Protein AF-A0A9W9YU28-F1 (afdb_monomer_lite)

Secondary structure (DSSP, 8-state):
-------SPPPPPHHHHHHHHHHHS-SSTHHHHHHHHHHHHTT-S-EEEEEE--TT-S-SSS-SSGGGGGGSS-EEEEEESPPPPHHHHHHHHHHHH--SSS-TT---TTTTGGGGGGGT-SS-EEEEETEEEEE-TTS-SSSTT-SEEEEEGGG-HHHH-HHHHGGGEEETTEEGGGS-EEEEEEEEE---S--SS-SS---HHHHHHHHHHHHHS-------

Organism: NCBI:txid174260

Foldseek 3Di:
DDDDDDDDDDQDFLLVVLLVLCVVPDDALLLVVLVVQLLVLLVFPDKDKDKDQDAPPFDQPFAPFNVCSLLLGIKIKMWTQGADDPVNVVLVVCSLVDSDDDDLQPRPSSHSSVSNLLVFAQWKWKDGFQKIKIAHSVCPGDPHPDRIDMDGLVPVCCVRRVRHCVVQDPDPQGHSPVSTDSIMMMIGRGAPAADSNGRDGDHPVSVVNSVVVCVVDPPPPPPD

Structure (mmCIF, N/CA/C/O backbone):
data_AF-A0A9W9YU28-F1
#
_entry.id   AF-A0A9W9YU28-F1
#
loop_
_atom_site.group_PDB
_atom_site.id
_atom_site.type_symbol
_atom_site.label_atom_id
_atom_site.label_alt_id
_atom_site.label_comp_id
_atom_site.label_asym_id
_atom_site.label_entity_id
_atom_site.label_seq_id
_atom_site.pdbx_PDB_ins_code
_atom_site.Cartn_x
_atom_site.Cartn_y
_atom_site.Cartn_z
_atom_site.occupancy
_atom_site.B_iso_or_equiv
_atom_site.auth_seq_id
_atom_site.auth_comp_id
_atom_site.auth_asym_id
_atom_site.auth_atom_id
_atom_site.pdbx_PDB_model_num
ATOM 1 N N . MET A 1 1 ? 42.678 -21.442 0.584 1.00 49.22 1 MET A N 1
ATOM 2 C CA . MET A 1 1 ? 41.453 -20.746 0.136 1.00 49.22 1 MET A CA 1
ATOM 3 C C . MET A 1 1 ? 40.955 -21.474 -1.096 1.00 49.22 1 MET A C 1
ATOM 5 O O . MET A 1 1 ? 41.765 -21.749 -1.970 1.00 49.22 1 MET A O 1
ATOM 9 N N . CYS A 1 2 ? 39.689 -21.883 -1.122 1.00 55.12 2 CYS A N 1
ATOM 10 C CA . CYS A 1 2 ? 39.122 -22.575 -2.276 1.00 55.12 2 CYS A CA 1
ATOM 11 C C . CYS A 1 2 ? 38.844 -21.527 -3.364 1.00 55.12 2 CYS A C 1
ATOM 13 O O . CYS A 1 2 ? 38.066 -20.606 -3.132 1.00 55.12 2 CYS A O 1
ATOM 15 N N . THR A 1 3 ? 39.531 -21.614 -4.503 1.00 71.06 3 THR A N 1
ATOM 16 C CA . THR A 1 3 ? 39.299 -20.751 -5.668 1.00 71.06 3 THR A CA 1
ATOM 17 C C . THR A 1 3 ? 38.272 -21.433 -6.563 1.00 71.06 3 THR A C 1
ATOM 19 O O . THR A 1 3 ? 38.607 -22.353 -7.305 1.00 71.06 3 THR A O 1
ATOM 22 N N . GLY A 1 4 ? 37.016 -21.017 -6.452 1.00 74.94 4 GLY A N 1
ATOM 23 C CA . GLY A 1 4 ? 35.921 -21.480 -7.296 1.00 74.94 4 GLY A CA 1
ATOM 24 C C . GLY A 1 4 ? 34.927 -20.349 -7.522 1.00 74.94 4 GLY A C 1
ATOM 25 O O . GLY A 1 4 ? 34.756 -19.489 -6.657 1.00 74.94 4 GLY A O 1
ATOM 26 N N . GLU A 1 5 ? 34.297 -20.334 -8.691 1.00 78.38 5 GLU A N 1
ATOM 27 C CA . GLU A 1 5 ? 33.227 -19.391 -9.013 1.00 78.38 5 GLU A CA 1
ATOM 28 C C . GLU A 1 5 ? 31.878 -19.927 -8.522 1.00 78.38 5 GLU A C 1
ATOM 30 O O . GLU A 1 5 ? 31.649 -21.136 -8.445 1.00 78.38 5 GLU A O 1
ATOM 35 N N . SER A 1 6 ? 30.964 -19.021 -8.176 1.00 78.06 6 SER A N 1
ATOM 36 C CA . SER A 1 6 ? 29.597 -19.393 -7.812 1.00 78.06 6 SER A CA 1
ATOM 37 C C . SER A 1 6 ? 28.871 -19.988 -9.026 1.00 78.06 6 SER A C 1
ATOM 39 O O . SER A 1 6 ? 28.787 -19.346 -10.071 1.00 78.06 6 SER A O 1
ATOM 41 N N . TYR A 1 7 ? 28.323 -21.197 -8.880 1.00 80.94 7 TYR A N 1
ATOM 42 C CA . TYR A 1 7 ? 27.566 -21.903 -9.917 1.00 80.94 7 TYR A CA 1
ATOM 43 C C . TYR A 1 7 ? 26.237 -22.415 -9.346 1.00 80.94 7 TYR A C 1
ATOM 45 O O . TYR A 1 7 ? 26.214 -23.040 -8.286 1.00 80.94 7 TYR A O 1
ATOM 53 N N . GLY A 1 8 ? 25.122 -22.145 -10.029 1.00 76.94 8 GLY A N 1
ATOM 54 C CA . GLY A 1 8 ? 23.783 -22.553 -9.596 1.00 76.94 8 GLY A CA 1
ATOM 55 C C . GLY A 1 8 ? 22.672 -21.637 -10.114 1.00 76.94 8 GLY A C 1
ATOM 56 O O . GLY A 1 8 ? 22.927 -20.611 -10.742 1.00 76.94 8 GLY A O 1
ATOM 57 N N . GLN A 1 9 ? 21.418 -22.011 -9.851 1.00 72.56 9 GLN A N 1
ATOM 58 C CA . GLN A 1 9 ? 20.258 -21.179 -10.177 1.00 72.56 9 GLN A CA 1
ATOM 59 C C . GLN A 1 9 ? 20.117 -20.053 -9.147 1.00 72.56 9 GLN A C 1
ATOM 61 O O . GLN A 1 9 ? 20.092 -20.306 -7.942 1.00 72.56 9 GLN A O 1
ATOM 66 N N . LYS A 1 10 ? 20.001 -18.808 -9.618 1.00 75.31 10 LYS A N 1
ATOM 67 C CA . LYS A 1 10 ? 19.633 -17.678 -8.757 1.00 75.31 10 LYS A CA 1
ATOM 68 C C . LYS A 1 10 ? 18.135 -17.736 -8.470 1.00 75.31 10 LYS A C 1
ATOM 70 O O . LYS A 1 10 ? 17.352 -18.105 -9.345 1.00 75.31 10 LYS A O 1
ATOM 75 N N . GLN A 1 11 ? 17.744 -17.369 -7.253 1.00 74.69 11 GLN A N 1
ATOM 76 C CA . GLN A 1 11 ? 16.328 -17.189 -6.947 1.00 74.69 11 GLN A CA 1
ATOM 77 C C . GLN A 1 11 ? 15.763 -16.058 -7.820 1.00 74.69 11 GLN A C 1
ATOM 79 O O . GLN A 1 11 ? 16.443 -15.039 -7.982 1.00 74.69 11 GLN A O 1
ATOM 84 N N . PRO A 1 12 ? 14.567 -16.237 -8.409 1.00 82.06 12 PRO A N 1
ATOM 85 C CA . PRO A 1 12 ? 13.920 -15.160 -9.139 1.00 82.06 12 PRO A CA 1
ATOM 86 C C . PRO A 1 12 ? 13.562 -14.020 -8.168 1.00 82.06 12 PRO A C 1
ATOM 88 O O . PRO A 1 12 ? 13.238 -14.305 -7.011 1.00 82.06 12 PRO A O 1
ATOM 91 N N . PRO A 1 13 ? 13.596 -12.754 -8.617 1.00 85.50 13 PRO A N 1
ATOM 92 C CA . PRO A 1 13 ? 13.106 -11.623 -7.834 1.00 85.50 13 PRO A CA 1
ATOM 93 C C . PRO A 1 13 ? 11.643 -11.804 -7.409 1.00 85.50 13 PRO A C 1
ATOM 95 O O . PRO A 1 13 ? 10.864 -12.467 -8.102 1.00 85.50 13 PRO A O 1
ATOM 98 N N . LEU A 1 14 ? 11.236 -11.160 -6.310 1.00 85.94 14 LEU A N 1
ATOM 99 C CA . LEU A 1 14 ? 9.841 -11.180 -5.852 1.00 85.94 14 LEU A CA 1
ATOM 100 C C . LEU A 1 14 ? 8.877 -10.653 -6.930 1.00 85.94 14 LEU A C 1
ATOM 102 O O . LEU A 1 14 ? 7.778 -11.185 -7.103 1.00 85.94 14 LEU A O 1
ATOM 106 N N . THR A 1 15 ? 9.319 -9.675 -7.724 1.00 90.69 15 THR A N 1
ATOM 107 C CA . THR A 1 15 ? 8.547 -9.124 -8.844 1.00 90.69 15 THR A CA 1
ATOM 108 C C . THR A 1 15 ? 8.138 -10.170 -9.881 1.00 90.69 15 THR A C 1
ATOM 110 O O . THR A 1 15 ? 7.029 -10.094 -10.407 1.00 90.69 15 THR A O 1
ATOM 113 N N . ASP A 1 16 ? 8.967 -11.183 -10.148 1.00 88.31 16 ASP A N 1
ATOM 114 C CA . ASP A 1 16 ? 8.642 -12.259 -11.092 1.00 88.31 16 ASP A CA 1
ATOM 115 C C . ASP A 1 16 ? 7.526 -13.164 -10.563 1.00 88.31 16 ASP A C 1
ATOM 117 O O . ASP A 1 16 ? 6.644 -13.591 -11.315 1.00 88.31 16 ASP A O 1
ATOM 121 N N . ILE A 1 17 ? 7.548 -13.437 -9.258 1.00 85.25 17 ILE A N 1
ATOM 122 C CA . ILE A 1 17 ? 6.538 -14.254 -8.582 1.00 85.25 17 ILE A CA 1
ATOM 123 C C . ILE A 1 17 ? 5.203 -13.511 -8.578 1.00 85.25 17 ILE A C 1
ATOM 125 O O . ILE A 1 17 ? 4.190 -14.063 -9.010 1.00 85.25 17 ILE A O 1
ATOM 129 N N . LEU A 1 18 ? 5.212 -12.245 -8.156 1.00 88.50 18 LEU A N 1
ATOM 130 C CA . LEU A 1 18 ? 4.021 -11.403 -8.126 1.00 88.50 18 LEU A CA 1
ATOM 131 C C . LEU A 1 18 ? 3.440 -11.205 -9.528 1.00 88.50 18 LEU A C 1
ATOM 133 O O . LEU A 1 18 ? 2.240 -11.383 -9.711 1.00 88.50 18 LEU A O 1
ATOM 137 N N . ARG A 1 19 ? 4.271 -10.951 -10.547 1.00 89.75 19 ARG A N 1
ATOM 138 C CA . ARG A 1 19 ? 3.810 -10.860 -11.940 1.00 89.75 19 ARG A CA 1
ATOM 139 C C . ARG A 1 19 ? 3.107 -12.142 -12.394 1.00 89.75 19 ARG A C 1
ATOM 141 O O . ARG A 1 19 ? 2.027 -12.064 -12.974 1.00 89.75 19 ARG A O 1
ATOM 148 N N . SER A 1 20 ? 3.655 -13.317 -12.067 1.00 85.81 20 SER A N 1
ATOM 149 C CA . SER A 1 20 ? 3.001 -14.595 -12.382 1.00 85.81 20 SER A CA 1
ATOM 150 C C . SER A 1 20 ? 1.648 -14.763 -11.674 1.00 85.81 20 SER A C 1
ATOM 152 O O . SER A 1 20 ? 0.742 -15.378 -12.238 1.00 85.81 20 SER A O 1
ATOM 154 N N . ILE A 1 21 ? 1.484 -14.217 -10.464 1.00 83.62 21 ILE A N 1
ATOM 155 C CA . ILE A 1 21 ? 0.192 -14.190 -9.763 1.00 83.62 21 ILE A CA 1
ATO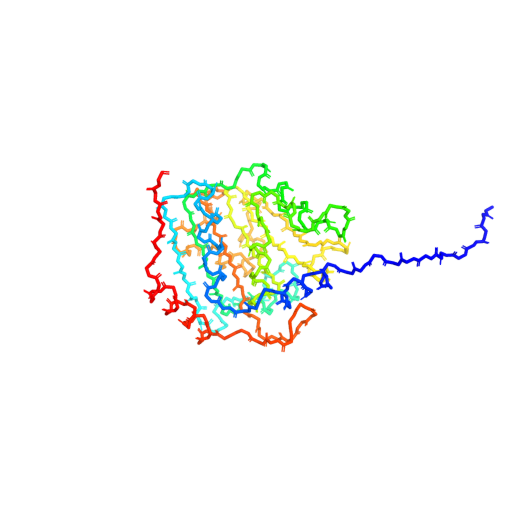M 156 C C . ILE A 1 21 ? -0.781 -13.261 -10.499 1.00 83.62 21 ILE A C 1
ATOM 158 O O . ILE A 1 21 ? -1.896 -13.673 -10.808 1.00 83.62 21 ILE A O 1
ATOM 162 N N . LEU A 1 22 ? -0.356 -12.048 -10.858 1.00 87.19 22 LEU A N 1
ATOM 163 C CA . LEU A 1 22 ? -1.194 -11.076 -11.572 1.00 87.19 22 LEU A CA 1
ATOM 164 C C . LEU A 1 22 ? -1.682 -11.589 -12.939 1.00 87.19 22 LEU A C 1
ATOM 166 O O . LEU A 1 22 ? -2.780 -11.242 -13.372 1.00 87.19 22 LEU A O 1
ATOM 170 N N . GLU A 1 23 ? -0.902 -12.436 -13.613 1.00 85.88 23 GLU A N 1
ATOM 171 C CA . GLU A 1 23 ? -1.304 -13.094 -14.865 1.00 85.88 23 GLU A CA 1
ATOM 172 C C . GLU A 1 23 ? -2.406 -14.149 -14.666 1.00 85.88 23 GLU A C 1
ATOM 174 O O . GLU A 1 23 ? -3.243 -14.337 -15.548 1.00 85.88 23 GLU A O 1
ATOM 179 N N . ARG A 1 24 ? -2.430 -14.827 -13.510 1.00 81.69 24 ARG A N 1
ATOM 180 C CA . ARG A 1 24 ? -3.437 -15.852 -13.170 1.00 81.69 24 ARG A CA 1
ATOM 181 C C . ARG A 1 24 ? -4.719 -15.256 -12.593 1.00 81.69 24 ARG A C 1
ATOM 183 O O . ARG A 1 24 ? -5.786 -15.840 -12.760 1.00 81.69 24 ARG A O 1
ATOM 190 N N . TYR A 1 25 ? -4.610 -14.106 -11.936 1.00 79.50 25 TYR A N 1
ATOM 191 C CA . TYR A 1 25 ? -5.713 -13.403 -11.286 1.00 79.50 25 TYR A CA 1
ATOM 192 C C . TYR A 1 25 ? -5.914 -12.051 -11.968 1.00 79.50 25 TYR A C 1
ATOM 194 O O . TYR A 1 25 ? -5.323 -11.074 -11.520 1.00 79.50 25 TYR A O 1
ATOM 202 N N . PRO A 1 26 ? -6.684 -11.963 -13.066 1.00 77.69 26 PRO A N 1
ATOM 203 C CA . PRO A 1 26 ? -6.791 -10.733 -13.844 1.00 77.69 26 PRO A CA 1
ATOM 204 C C . PRO A 1 26 ? -7.446 -9.583 -13.062 1.00 77.69 26 PRO A C 1
ATOM 206 O O . PRO A 1 26 ? -8.332 -9.793 -12.235 1.00 77.69 26 PRO A O 1
ATOM 209 N N . ASP A 1 27 ? -7.021 -8.358 -13.387 1.00 79.50 27 ASP A N 1
ATOM 210 C CA . ASP A 1 27 ? -7.571 -7.094 -12.877 1.00 79.50 27 ASP A CA 1
ATOM 211 C C . ASP A 1 27 ? -9.102 -7.040 -13.023 1.00 79.50 27 ASP A C 1
ATOM 213 O O . ASP A 1 27 ? -9.659 -7.368 -14.076 1.00 79.50 27 ASP A O 1
ATOM 217 N N . GLY A 1 28 ? -9.790 -6.610 -11.966 1.00 77.88 28 GLY A N 1
ATOM 218 C CA . GLY A 1 28 ? -11.242 -6.505 -11.944 1.00 77.88 28 GLY A CA 1
ATOM 219 C C . GLY A 1 28 ? -11.810 -6.327 -10.542 1.00 77.88 28 GLY A C 1
ATOM 220 O O . GLY A 1 28 ? -11.087 -6.199 -9.555 1.00 77.88 28 GLY A O 1
ATOM 221 N N . GLY A 1 29 ? -13.143 -6.364 -10.443 1.00 73.44 29 GLY A N 1
ATOM 222 C CA . GLY A 1 29 ? -13.876 -6.146 -9.187 1.00 73.44 29 GLY A CA 1
ATOM 223 C C . GLY A 1 29 ? -13.584 -7.154 -8.066 1.00 73.44 29 GLY A C 1
ATOM 224 O O . GLY A 1 29 ? -14.139 -7.005 -6.984 1.00 73.44 29 GLY A O 1
ATOM 225 N N . GLN A 1 30 ? -12.744 -8.166 -8.306 1.00 81.31 30 GLN A N 1
ATOM 226 C CA . GLN A 1 30 ? -12.280 -9.090 -7.274 1.00 81.31 30 GLN A CA 1
ATOM 227 C C . GLN A 1 30 ? -11.329 -8.404 -6.286 1.00 81.31 30 GLN A C 1
ATOM 229 O O . GLN A 1 30 ? -11.408 -8.701 -5.106 1.00 81.31 30 GLN A O 1
ATOM 234 N N . ILE A 1 31 ? -10.522 -7.424 -6.718 1.00 88.25 31 ILE A N 1
ATOM 235 C CA . ILE A 1 31 ? -9.527 -6.768 -5.847 1.00 88.25 31 ILE A CA 1
ATOM 236 C C . ILE A 1 31 ? -10.187 -6.155 -4.602 1.00 88.25 31 ILE A C 1
ATOM 238 O O . ILE A 1 31 ? -9.757 -6.398 -3.480 1.00 88.25 31 ILE A O 1
ATOM 242 N N . LEU A 1 32 ? -11.283 -5.407 -4.784 1.00 90.81 32 LEU A N 1
ATOM 243 C CA . LEU A 1 32 ? -12.008 -4.812 -3.654 1.00 90.81 32 LEU A CA 1
ATOM 244 C C . LEU A 1 32 ? -12.663 -5.871 -2.760 1.00 90.81 32 LEU A C 1
ATOM 246 O O . LEU A 1 32 ? -12.792 -5.651 -1.562 1.00 90.81 32 LEU A O 1
ATOM 250 N N . LYS A 1 33 ? -13.062 -7.015 -3.325 1.00 89.00 33 LYS A N 1
ATOM 251 C CA . LYS A 1 33 ? -13.639 -8.120 -2.553 1.00 89.00 33 LYS A CA 1
ATOM 252 C C . LYS A 1 33 ? -12.602 -8.816 -1.689 1.00 89.00 33 LYS A C 1
ATOM 254 O O . LYS A 1 33 ? -12.923 -9.127 -0.556 1.00 89.00 33 LYS A O 1
ATOM 259 N N . GLU A 1 34 ? -11.385 -9.012 -2.191 1.00 88.88 34 GLU A N 1
ATOM 260 C CA . GLU A 1 34 ? -10.281 -9.558 -1.392 1.00 88.88 34 GLU A CA 1
ATOM 261 C C . GLU A 1 34 ? -9.947 -8.627 -0.220 1.00 88.88 34 GLU A C 1
ATOM 263 O O . GLU A 1 34 ? -9.760 -9.086 0.897 1.00 88.88 34 GLU A O 1
ATOM 268 N N . ILE A 1 35 ? -9.955 -7.304 -0.435 1.00 90.81 35 ILE A N 1
ATOM 269 C CA . ILE A 1 35 ? -9.752 -6.334 0.656 1.00 90.81 35 ILE A CA 1
ATOM 270 C C . ILE 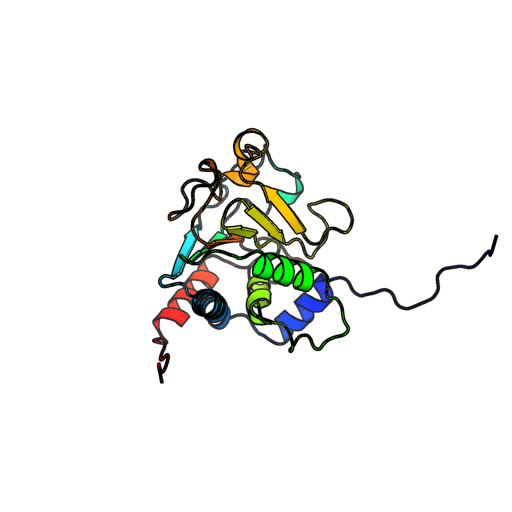A 1 35 ? -10.884 -6.416 1.694 1.00 90.81 35 ILE A C 1
ATOM 272 O O . ILE A 1 35 ? -10.616 -6.364 2.891 1.00 90.81 35 ILE A O 1
ATOM 276 N N . ILE A 1 36 ? -12.139 -6.552 1.249 1.00 91.75 36 ILE A N 1
ATOM 277 C CA . ILE A 1 36 ? -13.290 -6.728 2.150 1.00 91.75 36 ILE A CA 1
ATOM 278 C C . ILE A 1 36 ? -13.183 -8.050 2.913 1.00 91.75 36 ILE A C 1
ATOM 280 O O . ILE A 1 36 ? -13.407 -8.051 4.115 1.00 91.75 36 ILE A O 1
ATOM 284 N N . GLN A 1 37 ? -12.812 -9.145 2.246 1.00 88.94 37 GLN A N 1
ATOM 285 C CA . GLN A 1 37 ? -12.655 -10.449 2.888 1.00 88.94 37 GLN A CA 1
ATOM 286 C C . GLN A 1 37 ? -11.534 -10.422 3.927 1.00 88.94 37 GLN A C 1
ATOM 288 O O . GLN A 1 37 ? -11.733 -10.899 5.031 1.00 88.94 37 GLN A O 1
ATOM 293 N N . ASN A 1 38 ? -10.399 -9.784 3.626 1.00 88.88 38 ASN A N 1
ATOM 294 C CA . ASN A 1 38 ? -9.321 -9.614 4.601 1.00 88.88 38 ASN A CA 1
ATOM 295 C C . ASN A 1 38 ? -9.788 -8.839 5.843 1.00 88.88 38 ASN A C 1
ATOM 297 O O . ASN A 1 38 ? -9.348 -9.131 6.949 1.00 88.88 38 ASN A O 1
ATOM 301 N N . ALA A 1 39 ? -10.657 -7.839 5.667 1.00 91.44 39 ALA A N 1
ATOM 302 C CA . ALA A 1 39 ? -11.233 -7.102 6.785 1.00 91.44 39 ALA A CA 1
ATOM 303 C C . ALA A 1 39 ? -12.233 -7.963 7.582 1.00 91.44 39 ALA A C 1
ATOM 305 O O . ALA A 1 39 ? -12.197 -7.949 8.807 1.00 91.44 39 ALA A O 1
ATOM 306 N N . ASP A 1 40 ? -13.078 -8.743 6.906 1.00 91.38 40 ASP A N 1
ATOM 307 C CA . ASP A 1 40 ? -14.016 -9.693 7.526 1.00 91.38 40 ASP A CA 1
ATOM 308 C C . ASP A 1 40 ? -13.274 -10.771 8.339 1.00 91.38 40 ASP A C 1
ATOM 310 O O . ASP A 1 40 ? -13.554 -10.971 9.519 1.00 91.38 40 ASP A O 1
ATOM 314 N N . ASP A 1 41 ? -12.222 -11.363 7.767 1.00 88.06 41 ASP A N 1
ATOM 315 C CA . ASP A 1 41 ? -11.325 -12.317 8.434 1.00 88.06 41 ASP A CA 1
ATOM 316 C C . ASP A 1 41 ? -10.551 -11.673 9.606 1.00 88.06 41 ASP A C 1
ATOM 318 O O . ASP A 1 41 ? -10.100 -12.357 10.534 1.00 88.06 41 ASP A O 1
ATOM 322 N N . ALA A 1 42 ? -10.375 -10.347 9.576 1.00 88.56 42 ALA A N 1
ATOM 323 C CA . ALA A 1 42 ? -9.826 -9.555 10.674 1.00 88.56 42 ALA A CA 1
ATOM 324 C C . ALA A 1 42 ? -10.856 -9.256 11.784 1.00 88.56 42 ALA A C 1
ATOM 326 O O . ALA A 1 42 ? -10.482 -8.773 12.850 1.00 88.56 42 ALA A O 1
ATOM 327 N N . GLY A 1 43 ? -12.137 -9.570 11.566 1.00 92.31 43 GLY A N 1
ATOM 328 C CA . GLY A 1 43 ? -13.232 -9.257 12.482 1.00 92.31 43 GLY A CA 1
ATOM 329 C C . GLY A 1 43 ? -13.718 -7.807 12.391 1.00 92.31 43 GLY A C 1
ATOM 330 O O . GLY A 1 43 ? -14.328 -7.312 13.338 1.00 92.31 43 GLY A O 1
ATOM 331 N N . ALA A 1 44 ? -13.439 -7.113 11.284 1.00 95.19 44 ALA A N 1
ATOM 332 C CA . ALA A 1 44 ? -13.885 -5.742 11.066 1.00 95.19 44 ALA A CA 1
ATOM 333 C C . ALA A 1 44 ? -15.411 -5.666 10.931 1.00 95.19 44 ALA A C 1
ATOM 335 O O . ALA A 1 44 ? -16.041 -6.488 10.267 1.00 95.19 44 ALA A O 1
ATOM 336 N N . SER A 1 45 ? -16.011 -4.622 11.498 1.00 96.12 45 SER A N 1
ATOM 337 C CA . SER A 1 45 ? -17.437 -4.329 11.332 1.00 96.12 45 SER A CA 1
ATOM 338 C C . SER A 1 45 ? -17.702 -3.347 10.188 1.00 96.12 45 SER A C 1
ATOM 340 O O . SER A 1 45 ? -18.822 -3.261 9.672 1.00 96.12 45 SER A O 1
ATOM 342 N N . LYS A 1 46 ? -16.674 -2.600 9.768 1.00 95.75 46 LYS A N 1
ATOM 343 C CA . LYS A 1 46 ? -16.784 -1.545 8.763 1.00 95.75 46 LYS A CA 1
ATOM 344 C C . LYS A 1 46 ? -15.580 -1.550 7.832 1.00 95.75 46 LYS A C 1
ATOM 346 O O . LYS A 1 46 ? -14.436 -1.588 8.268 1.00 95.75 46 LYS A O 1
ATOM 351 N N . VAL A 1 47 ? -15.853 -1.390 6.536 1.00 96.31 47 VAL A N 1
ATOM 352 C CA . VAL A 1 47 ? -14.837 -1.122 5.511 1.00 96.31 47 VAL A CA 1
ATOM 353 C C . VAL A 1 47 ? -15.202 0.151 4.754 1.00 96.31 47 VAL A C 1
ATOM 355 O O . VAL A 1 47 ? -16.321 0.288 4.258 1.00 96.31 47 VAL A O 1
ATOM 358 N N . SER A 1 48 ? -14.253 1.075 4.641 1.00 96.75 48 SER A N 1
ATOM 359 C CA . SER A 1 48 ? -14.382 2.324 3.888 1.00 96.75 48 SER A CA 1
ATOM 360 C C . SER A 1 48 ? -13.378 2.343 2.740 1.00 96.75 48 SER A C 1
ATOM 362 O O . SER A 1 48 ? -12.213 2.000 2.922 1.00 96.75 48 SER A O 1
ATOM 364 N N . PHE A 1 49 ? -13.804 2.803 1.566 1.00 96.94 49 PHE A N 1
ATOM 365 C CA . PHE A 1 49 ? -12.912 3.049 0.434 1.00 96.94 49 PHE A CA 1
ATOM 366 C C . PHE A 1 49 ? -12.937 4.528 0.061 1.00 96.94 49 PHE A C 1
ATOM 368 O O . PHE A 1 49 ? -14.009 5.127 -0.031 1.00 96.94 49 PHE A O 1
ATOM 375 N N . LEU A 1 50 ? -11.764 5.097 -0.209 1.00 97.38 50 LEU A N 1
ATOM 376 C CA . LEU A 1 50 ? -11.605 6.475 -0.663 1.00 97.38 50 LEU A CA 1
ATOM 377 C C . LEU A 1 50 ? -10.631 6.510 -1.836 1.00 97.38 50 LEU A C 1
ATOM 379 O O . LEU A 1 50 ? -9.490 6.086 -1.716 1.00 97.38 50 LEU A O 1
ATOM 383 N N . LEU A 1 51 ? -11.072 7.042 -2.971 1.00 97.62 51 LEU A N 1
ATOM 384 C CA . LEU A 1 51 ? -10.173 7.379 -4.068 1.00 97.62 51 LEU A CA 1
ATOM 385 C C . LEU A 1 51 ? -9.780 8.848 -3.936 1.00 97.62 51 LEU A C 1
ATOM 387 O O . LEU A 1 51 ? -10.613 9.724 -4.164 1.00 97.62 51 LEU A O 1
ATOM 391 N N . ASP A 1 52 ? -8.517 9.106 -3.613 1.00 96.81 52 ASP A N 1
ATOM 392 C CA . ASP A 1 52 ? -7.937 10.434 -3.763 1.00 96.81 52 ASP A CA 1
ATOM 393 C C . ASP A 1 52 ? -7.362 10.564 -5.175 1.00 96.81 52 ASP A C 1
ATOM 395 O O . ASP A 1 52 ? -6.355 9.943 -5.517 1.00 96.81 52 ASP A O 1
ATOM 399 N N . SER A 1 53 ? -8.035 11.338 -6.026 1.00 95.00 53 SER A N 1
ATOM 400 C CA . SER A 1 53 ? -7.633 11.553 -7.417 1.00 95.00 53 SER A CA 1
ATOM 401 C C . SER A 1 53 ? -6.883 12.865 -7.641 1.00 95.00 53 SER A C 1
ATOM 403 O O . SER A 1 53 ? -6.687 13.248 -8.797 1.00 95.00 53 SER A O 1
ATOM 405 N N . ARG A 1 54 ? -6.518 13.595 -6.579 1.00 93.12 54 ARG A N 1
ATOM 406 C CA . ARG A 1 54 ? -5.846 14.892 -6.708 1.00 93.12 54 ARG A CA 1
ATOM 407 C C . ARG A 1 54 ? -4.406 14.680 -7.199 1.00 93.12 54 ARG A C 1
ATOM 409 O O . ARG A 1 54 ? -3.635 13.991 -6.532 1.00 93.12 54 ARG A O 1
ATOM 416 N N . PRO A 1 55 ? -4.023 15.227 -8.365 1.00 86.19 55 PRO A N 1
ATOM 417 C CA . PRO A 1 55 ? -2.646 15.136 -8.833 1.00 86.19 55 PRO A CA 1
ATOM 418 C C . PRO A 1 55 ? -1.749 16.062 -8.005 1.00 86.19 55 PRO A C 1
ATOM 420 O O . PRO A 1 55 ? -2.148 17.189 -7.716 1.00 86.19 55 PRO A O 1
ATOM 423 N N . SER A 1 56 ? -0.545 15.593 -7.661 1.00 80.62 56 SER A N 1
ATOM 424 C CA . SER A 1 56 ? 0.500 16.393 -6.995 1.00 80.62 56 SER A CA 1
ATOM 425 C C . SER A 1 56 ? 0.012 17.128 -5.736 1.00 80.62 56 SER A C 1
ATOM 427 O O . SER A 1 56 ? 0.334 18.294 -5.526 1.00 80.62 56 SER A O 1
ATOM 429 N N . PHE A 1 57 ? -0.835 16.471 -4.935 1.00 89.38 57 PHE A N 1
ATOM 430 C CA . PHE A 1 57 ? -1.392 17.066 -3.717 1.00 89.38 57 PHE A CA 1
ATOM 431 C C . PHE A 1 57 ? -0.409 17.035 -2.540 1.00 89.38 57 PHE A C 1
ATOM 433 O O . PHE A 1 57 ? -0.372 17.976 -1.750 1.00 89.38 57 PHE A O 1
ATOM 440 N N . TYR A 1 58 ? 0.367 15.959 -2.421 1.00 94.56 58 TYR A N 1
ATOM 441 C CA . TYR A 1 58 ? 1.401 15.813 -1.401 1.00 94.56 58 TYR A CA 1
ATOM 442 C C . TYR A 1 58 ? 2.749 16.313 -1.936 1.00 94.56 58 TYR A C 1
ATOM 444 O O . TYR A 1 58 ? 2.990 16.248 -3.143 1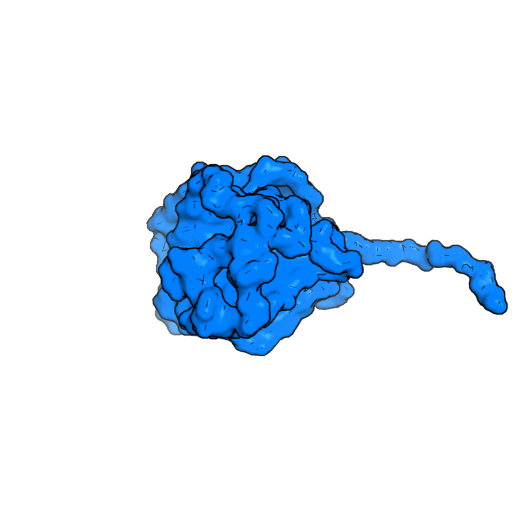.00 94.56 58 TYR A O 1
ATOM 452 N N . GLY A 1 59 ? 3.593 16.846 -1.046 1.00 96.00 59 GLY A N 1
ATOM 453 C CA . GLY A 1 59 ? 4.939 17.300 -1.394 1.00 96.00 59 GLY A CA 1
ATOM 454 C C . GLY A 1 59 ? 5.875 16.139 -1.736 1.00 96.00 59 GLY A C 1
ATOM 455 O O . GLY A 1 59 ? 5.552 14.970 -1.522 1.00 96.00 59 GLY A O 1
ATOM 456 N N . GLU A 1 60 ? 7.039 16.465 -2.289 1.00 96.88 60 GLU A N 1
ATOM 457 C CA . GLU A 1 60 ? 8.052 15.492 -2.721 1.00 96.88 60 GLU A CA 1
ATOM 458 C C . GLU A 1 60 ? 9.461 15.854 -2.206 1.00 96.88 60 GLU A C 1
ATOM 460 O O . GLU A 1 60 ? 10.435 15.183 -2.550 1.00 96.88 60 GLU A O 1
ATOM 465 N N . ASP A 1 61 ? 9.578 16.895 -1.373 1.00 96.50 61 ASP A N 1
ATOM 466 C CA . ASP A 1 61 ? 10.854 17.476 -0.948 1.00 96.50 61 ASP A CA 1
ATOM 467 C C . ASP A 1 61 ? 11.434 16.760 0.281 1.00 96.50 61 ASP A C 1
ATOM 469 O O . ASP A 1 61 ? 12.653 16.626 0.401 1.00 96.50 61 ASP A O 1
ATOM 473 N N . SER A 1 62 ? 10.576 16.272 1.188 1.00 97.44 62 SER A N 1
ATOM 474 C CA . SER A 1 62 ? 10.990 15.593 2.424 1.00 97.44 62 SER A CA 1
ATOM 475 C C . SER A 1 62 ? 10.500 14.144 2.507 1.00 97.44 62 SER A C 1
ATOM 477 O O . SER A 1 62 ? 9.550 13.801 3.220 1.00 97.44 62 SER A O 1
ATOM 479 N N . LEU A 1 63 ? 11.163 13.282 1.734 1.00 97.31 63 LEU A N 1
ATOM 480 C CA . LEU A 1 63 ? 10.882 11.850 1.630 1.00 97.31 63 LEU A CA 1
ATOM 481 C C . LEU A 1 63 ? 12.017 11.008 2.227 1.00 97.31 63 LEU A C 1
ATOM 483 O O . LEU A 1 63 ? 13.176 11.418 2.189 1.00 97.31 63 LEU A O 1
ATOM 487 N N . CYS A 1 64 ? 11.718 9.779 2.668 1.00 94.62 64 CYS A N 1
ATOM 488 C CA . CYS A 1 64 ? 12.751 8.832 3.122 1.00 94.62 64 CYS A CA 1
ATOM 489 C C . CYS A 1 64 ? 13.772 8.491 2.018 1.00 94.62 64 CYS A C 1
ATOM 491 O O . CYS A 1 64 ? 14.918 8.154 2.305 1.00 94.62 64 CYS A O 1
ATOM 493 N N . ALA A 1 65 ? 13.346 8.552 0.753 1.00 94.25 65 ALA A N 1
ATOM 494 C CA . ALA A 1 65 ? 14.193 8.396 -0.421 1.00 94.25 65 ALA A CA 1
ATOM 495 C C . ALA A 1 65 ? 13.601 9.189 -1.602 1.00 94.25 65 ALA A C 1
ATOM 497 O O . ALA A 1 65 ? 12.388 9.127 -1.815 1.00 94.25 65 ALA A O 1
ATOM 498 N N . PRO A 1 66 ? 14.418 9.859 -2.440 1.00 95.44 66 PRO A N 1
ATOM 499 C CA . PRO A 1 66 ? 13.913 10.626 -3.587 1.00 95.44 66 PRO A CA 1
ATOM 500 C C . PRO A 1 66 ? 13.093 9.795 -4.585 1.00 95.44 66 PRO A C 1
ATOM 502 O O . PRO A 1 66 ? 12.184 10.298 -5.237 1.00 95.44 66 PRO A O 1
ATOM 505 N N . SER A 1 67 ? 13.381 8.494 -4.696 1.00 94.88 67 SER A N 1
ATOM 506 C CA . SER A 1 67 ? 12.660 7.578 -5.586 1.00 94.88 67 SER A CA 1
ATOM 507 C C . SER A 1 67 ? 11.199 7.343 -5.175 1.00 94.88 67 SER A C 1
ATOM 509 O O . SER A 1 67 ? 10.429 6.824 -5.987 1.00 94.88 67 SER A O 1
ATOM 511 N N . LEU A 1 68 ? 10.803 7.741 -3.958 1.00 96.06 68 LEU A N 1
ATOM 512 C CA . LEU A 1 68 ? 9.436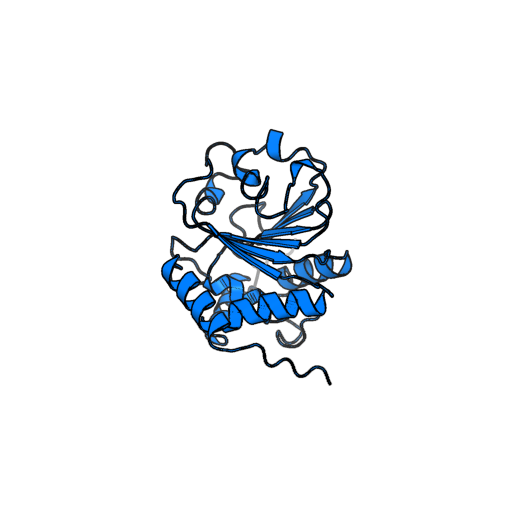 7.625 -3.445 1.00 96.06 68 LEU A CA 1
ATOM 513 C C . LEU A 1 68 ? 8.487 8.715 -3.967 1.00 96.06 68 LEU A C 1
ATOM 515 O O . LEU A 1 68 ? 7.272 8.563 -3.841 1.00 96.06 68 LEU A O 1
ATOM 519 N N . ALA A 1 69 ? 9.008 9.770 -4.604 1.00 96.12 69 ALA A N 1
ATOM 520 C CA . ALA A 1 69 ? 8.214 10.879 -5.144 1.00 96.12 69 ALA A CA 1
ATOM 521 C C . ALA A 1 69 ? 7.098 10.403 -6.093 1.00 96.12 69 ALA A C 1
ATOM 523 O O . ALA A 1 69 ? 5.960 10.861 -6.027 1.00 96.12 69 ALA A O 1
ATOM 524 N N . GLN A 1 70 ? 7.370 9.366 -6.893 1.00 94.56 70 GLN A N 1
ATOM 525 C CA . GLN A 1 70 ? 6.392 8.777 -7.817 1.00 94.56 70 GLN A CA 1
ATOM 526 C C . GLN A 1 70 ? 5.136 8.192 -7.136 1.00 94.56 70 GLN A C 1
ATOM 528 O O . GLN A 1 70 ? 4.147 7.917 -7.816 1.00 94.56 70 GLN A O 1
ATOM 533 N N . PHE A 1 71 ? 5.158 8.003 -5.813 1.00 96.25 71 PHE A N 1
ATOM 534 C CA . PHE A 1 71 ? 4.053 7.467 -5.017 1.00 96.25 71 PHE A CA 1
ATOM 535 C C . PHE A 1 71 ? 3.305 8.542 -4.208 1.00 96.25 71 PHE A C 1
ATOM 537 O O . PHE A 1 71 ? 2.458 8.204 -3.380 1.00 96.25 71 PHE A O 1
ATOM 544 N N . GLN A 1 72 ? 3.579 9.831 -4.439 1.00 96.31 72 GLN A N 1
ATOM 545 C CA . GLN A 1 72 ? 2.883 10.958 -3.794 1.00 96.31 72 GLN A CA 1
ATOM 546 C C . GLN A 1 72 ? 1.617 11.417 -4.541 1.00 96.31 72 GLN A C 1
ATOM 548 O O . GLN A 1 72 ? 0.887 12.295 -4.087 1.00 96.31 72 GLN A O 1
ATOM 553 N N . GLY A 1 73 ? 1.322 10.797 -5.685 1.00 94.88 73 GLY A N 1
ATOM 554 C CA . GLY A 1 73 ? 0.155 11.104 -6.508 1.00 94.88 73 GLY A CA 1
ATOM 555 C C . GLY A 1 73 ? -1.157 10.434 -6.059 1.00 94.88 73 GLY A C 1
ATOM 556 O O . GLY A 1 73 ? -1.287 9.993 -4.913 1.00 94.88 73 GLY A O 1
ATOM 557 N N . PRO A 1 74 ? -2.133 10.333 -6.986 1.00 97.19 74 PRO A N 1
ATOM 558 C CA . PRO A 1 74 ? -3.428 9.702 -6.748 1.00 97.19 74 PRO A CA 1
ATOM 559 C C . PRO A 1 74 ? -3.318 8.316 -6.116 1.00 97.19 74 PRO A C 1
ATOM 561 O O . PRO A 1 74 ? -2.475 7.517 -6.524 1.00 97.19 74 PRO A O 1
ATOM 564 N N . ALA A 1 75 ? -4.206 7.999 -5.177 1.00 97.69 75 ALA A N 1
ATOM 565 C CA . ALA A 1 75 ? -4.179 6.740 -4.441 1.00 97.69 75 ALA A CA 1
ATOM 566 C C . ALA A 1 75 ? -5.586 6.225 -4.119 1.00 97.69 75 ALA A C 1
ATOM 568 O O . ALA A 1 75 ? -6.513 6.997 -3.864 1.00 97.69 75 ALA A O 1
ATOM 569 N N . LEU A 1 76 ? -5.733 4.899 -4.092 1.00 97.69 76 LEU A N 1
ATOM 570 C CA . LEU A 1 76 ? -6.865 4.252 -3.436 1.00 97.69 76 LEU A CA 1
ATOM 571 C C . LEU A 1 76 ? -6.506 4.002 -1.970 1.00 97.69 76 LEU A C 1
ATOM 573 O O . LEU A 1 76 ? -5.515 3.340 -1.676 1.00 97.69 76 LEU A O 1
ATOM 577 N N . TYR A 1 77 ? -7.344 4.484 -1.069 1.00 98.31 77 TYR A N 1
ATOM 578 C CA . TYR A 1 77 ? -7.330 4.144 0.343 1.00 98.31 77 TYR A CA 1
ATOM 579 C C . TYR A 1 77 ? -8.408 3.103 0.633 1.00 98.31 77 TYR A C 1
ATOM 581 O O . TYR A 1 77 ? -9.533 3.200 0.128 1.00 98.31 77 TYR A O 1
ATOM 589 N N . ALA A 1 78 ? -8.068 2.131 1.472 1.00 97.38 78 ALA A N 1
ATOM 590 C CA . ALA A 1 78 ? -9.016 1.193 2.055 1.00 97.38 78 ALA A CA 1
ATOM 591 C C . ALA A 1 78 ? -8.801 1.154 3.566 1.00 97.38 78 ALA A C 1
ATOM 593 O O . ALA A 1 78 ? -7.681 0.958 4.022 1.00 97.38 78 ALA A O 1
ATOM 594 N N . GLN A 1 79 ? -9.858 1.354 4.337 1.00 97.44 79 GLN A N 1
ATOM 595 C CA . GLN A 1 79 ? -9.803 1.439 5.790 1.00 97.44 79 GLN A CA 1
ATOM 596 C C . GLN A 1 79 ? -10.767 0.428 6.396 1.00 97.44 79 GLN A C 1
ATOM 598 O O . GLN A 1 79 ? -11.883 0.285 5.898 1.00 97.44 79 GLN A O 1
ATOM 603 N N . ASN A 1 80 ? -10.364 -0.231 7.475 1.00 96.88 80 ASN A N 1
ATOM 604 C CA . ASN A 1 80 ? -11.255 -1.020 8.315 1.00 96.88 80 ASN A CA 1
ATOM 605 C C . ASN A 1 80 ? -10.977 -0.776 9.805 1.00 96.88 80 ASN A C 1
ATOM 607 O O . ASN A 1 80 ? -9.945 -0.214 10.169 1.00 96.88 80 ASN A O 1
ATOM 611 N N . ASP A 1 81 ? -11.929 -1.150 10.653 1.00 97.31 81 ASP A N 1
ATOM 612 C CA . ASP A 1 81 ? -11.892 -0.946 12.104 1.00 97.31 81 ASP A CA 1
ATOM 613 C C . ASP A 1 81 ? -11.269 -2.115 12.888 1.00 97.31 81 ASP A C 1
ATOM 615 O O . ASP A 1 81 ? -11.265 -2.084 14.117 1.00 97.31 81 ASP A O 1
ATOM 619 N N . ALA A 1 82 ? -10.708 -3.116 12.203 1.00 96.06 82 ALA A N 1
ATOM 620 C CA . ALA A 1 82 ? -9.886 -4.145 12.826 1.00 96.06 82 ALA A CA 1
ATOM 621 C C . ALA A 1 82 ? -8.416 -3.703 12.912 1.00 96.06 82 ALA A C 1
ATOM 623 O O . ALA A 1 82 ? -7.927 -2.900 12.111 1.00 96.06 82 ALA A O 1
ATOM 624 N N . LEU A 1 83 ? -7.707 -4.245 13.899 1.00 95.31 83 LEU A N 1
ATOM 625 C CA . LEU A 1 83 ? -6.294 -3.985 14.151 1.00 95.31 83 LEU A CA 1
ATOM 626 C C . LEU A 1 83 ? -5.458 -5.166 13.646 1.00 95.31 83 LEU A C 1
ATOM 628 O O . LEU A 1 83 ? -5.815 -6.313 13.899 1.00 95.31 83 LEU A O 1
ATOM 632 N N . PHE A 1 84 ? -4.330 -4.898 12.990 1.00 92.06 84 PHE A N 1
ATOM 633 C CA . PHE A 1 84 ? -3.307 -5.920 12.762 1.00 92.06 84 PHE A CA 1
ATOM 634 C C . PHE A 1 84 ? -2.687 -6.360 14.087 1.00 92.06 84 PHE A C 1
ATOM 636 O O . PHE A 1 84 ? -2.118 -5.543 14.818 1.00 92.06 84 PHE A O 1
ATOM 643 N N . GLU A 1 85 ? -2.734 -7.660 14.343 1.00 89.56 85 GLU A N 1
ATOM 644 C CA . GLU A 1 85 ? -2.014 -8.309 15.432 1.00 89.56 85 GLU A CA 1
ATOM 645 C C . GLU A 1 85 ? -0.556 -8.595 15.035 1.00 89.56 85 GLU A C 1
ATOM 647 O O . GLU A 1 85 ? -0.193 -8.577 13.858 1.00 89.56 85 GLU A O 1
ATOM 652 N N . ASP A 1 86 ? 0.302 -8.930 16.003 1.00 89.12 86 ASP A N 1
ATOM 653 C CA . ASP A 1 86 ? 1.701 -9.306 15.730 1.00 89.12 86 ASP A CA 1
ATOM 654 C C . ASP A 1 86 ? 1.803 -10.459 14.720 1.00 89.12 86 ASP A C 1
ATOM 656 O O . ASP A 1 86 ? 2.629 -10.428 13.807 1.00 89.12 86 ASP A O 1
ATOM 660 N N . SER A 1 87 ? 0.890 -11.431 14.818 1.00 86.19 87 SER A N 1
ATOM 661 C CA . SER A 1 87 ? 0.816 -12.546 13.873 1.00 86.19 87 SER A CA 1
ATOM 662 C C . SER A 1 87 ? 0.496 -12.090 12.444 1.00 86.19 87 SER A C 1
ATOM 664 O O . SER A 1 87 ? 0.960 -12.698 11.476 1.00 86.19 87 SER A O 1
ATOM 666 N N . ASP A 1 88 ? -0.254 -10.999 12.283 1.00 88.88 88 ASP A N 1
ATOM 667 C CA . ASP A 1 88 ? -0.588 -10.445 10.978 1.00 88.88 88 ASP A CA 1
ATOM 668 C C . ASP A 1 88 ? 0.634 -9.787 10.331 1.00 88.88 88 ASP A C 1
ATOM 670 O O . ASP A 1 88 ? 0.921 -10.017 9.152 1.00 88.88 88 ASP A O 1
ATOM 674 N N . TRP A 1 89 ? 1.413 -9.047 11.124 1.00 89.31 89 TRP A N 1
ATOM 675 C CA . TRP A 1 89 ? 2.685 -8.468 10.693 1.00 89.31 89 TRP A CA 1
ATOM 676 C C . TRP A 1 89 ? 3.707 -9.539 10.303 1.00 89.31 89 TRP A C 1
ATOM 678 O O . TRP A 1 89 ? 4.336 -9.430 9.249 1.00 89.31 89 TRP A O 1
ATOM 688 N N . GLU A 1 90 ? 3.840 -10.602 11.099 1.00 85.88 90 GLU A N 1
ATOM 689 C CA . GLU A 1 90 ? 4.724 -11.733 10.791 1.00 85.88 90 GLU A CA 1
ATOM 690 C C . GLU A 1 90 ? 4.309 -12.448 9.499 1.00 85.88 90 GLU A C 1
ATOM 692 O O . GLU A 1 90 ? 5.150 -12.790 8.662 1.00 85.88 90 GLU A O 1
ATOM 697 N N . ASN A 1 91 ? 3.004 -12.654 9.299 1.00 82.31 91 ASN A N 1
ATOM 698 C CA . ASN A 1 91 ? 2.476 -13.268 8.083 1.00 82.31 91 ASN A CA 1
ATOM 699 C C . ASN A 1 91 ? 2.743 -12.402 6.846 1.00 82.31 91 ASN A C 1
ATOM 701 O O . ASN A 1 91 ? 3.117 -12.933 5.794 1.00 82.31 91 ASN A O 1
ATOM 705 N N . LEU A 1 92 ? 2.591 -11.083 6.975 1.00 83.25 92 LEU A N 1
ATOM 706 C CA . LEU A 1 92 ? 2.903 -10.126 5.921 1.00 83.25 92 LEU A CA 1
ATOM 707 C C . LEU A 1 92 ? 4.398 -10.136 5.571 1.00 83.25 92 LEU A C 1
ATOM 709 O O . LEU A 1 92 ? 4.762 -10.197 4.397 1.00 83.25 92 LEU A O 1
ATOM 713 N N . GLU A 1 93 ? 5.277 -10.143 6.572 1.00 82.12 93 GLU A N 1
ATOM 714 C CA . GLU A 1 93 ? 6.719 -10.241 6.346 1.00 82.12 93 GLU A CA 1
ATOM 715 C C . GLU A 1 93 ? 7.088 -11.572 5.676 1.00 82.12 93 GLU A C 1
ATOM 717 O O . GLU A 1 93 ? 7.859 -11.610 4.711 1.00 82.12 93 GLU A O 1
ATOM 722 N N . ARG A 1 94 ? 6.496 -12.682 6.136 1.00 77.81 94 ARG A N 1
ATOM 723 C CA . ARG A 1 94 ? 6.718 -14.007 5.549 1.00 77.81 94 ARG A CA 1
ATOM 724 C C . ARG A 1 94 ? 6.303 -14.042 4.085 1.00 77.81 94 ARG A C 1
ATOM 726 O O . ARG A 1 94 ? 7.037 -14.608 3.279 1.00 77.81 94 ARG A O 1
ATOM 733 N N . LEU A 1 95 ? 5.177 -13.423 3.737 1.00 73.88 95 LEU A N 1
ATOM 734 C CA . LEU A 1 95 ? 4.722 -13.270 2.355 1.00 73.88 95 LEU A CA 1
ATOM 735 C C . LEU A 1 95 ? 5.776 -12.579 1.486 1.00 73.88 95 LEU A C 1
ATOM 737 O O . LEU A 1 95 ? 6.122 -13.099 0.425 1.00 73.88 95 LEU A O 1
ATOM 741 N N . MET A 1 96 ? 6.347 -11.476 1.973 1.00 72.75 96 MET A N 1
ATOM 742 C CA . MET A 1 96 ? 7.378 -10.712 1.261 1.00 72.75 96 MET A CA 1
ATOM 743 C C . MET A 1 96 ? 8.737 -11.430 1.183 1.00 72.75 96 MET A C 1
ATOM 745 O O . MET A 1 96 ? 9.552 -11.106 0.322 1.00 72.75 96 MET A O 1
ATOM 749 N N . ARG A 1 97 ? 9.000 -12.416 2.053 1.00 69.38 97 ARG A N 1
ATOM 750 C CA . ARG A 1 97 ? 10.229 -13.238 2.033 1.00 69.38 97 ARG A CA 1
ATOM 751 C C . ARG A 1 97 ? 10.072 -14.568 1.287 1.00 69.38 97 ARG A C 1
ATOM 753 O O . ARG A 1 97 ? 11.062 -15.124 0.808 1.00 69.38 97 ARG A O 1
ATOM 760 N N . SER A 1 98 ? 8.866 -15.132 1.225 1.00 61.53 98 SER A N 1
ATOM 761 C CA . SER A 1 98 ? 8.643 -16.495 0.733 1.00 61.53 98 SER A CA 1
ATOM 762 C C . SER A 1 98 ? 8.697 -16.573 -0.797 1.00 61.53 98 SER A C 1
ATOM 764 O O . SER A 1 98 ? 7.706 -16.393 -1.494 1.00 61.53 98 SER A O 1
ATOM 766 N N . SER A 1 99 ? 9.880 -16.879 -1.337 1.00 54.00 99 SER A N 1
ATOM 767 C CA . SER A 1 99 ? 10.112 -16.988 -2.783 1.00 54.00 99 SER A CA 1
ATOM 768 C C . SER A 1 99 ? 10.030 -18.414 -3.356 1.00 54.00 99 SER A C 1
ATOM 770 O O . SER A 1 99 ? 10.086 -18.548 -4.578 1.00 54.00 99 SER A O 1
ATOM 772 N N . LYS A 1 100 ? 9.887 -19.471 -2.526 1.00 46.47 100 LYS A N 1
ATOM 773 C CA . LYS A 1 100 ? 9.423 -20.849 -2.868 1.00 46.47 100 LYS A CA 1
ATOM 774 C C . LYS A 1 100 ? 9.776 -21.863 -1.770 1.00 46.47 100 LYS A C 1
ATOM 776 O O . LYS A 1 100 ? 10.956 -22.062 -1.489 1.00 46.47 100 LYS A O 1
ATOM 781 N N . LYS A 1 101 ? 8.771 -22.596 -1.272 1.00 42.66 101 LYS A N 1
ATOM 782 C CA . LYS A 1 101 ? 8.840 -24.049 -0.971 1.00 42.66 101 LYS A CA 1
ATOM 783 C C . LYS A 1 101 ? 7.484 -24.627 -0.569 1.00 42.66 101 LYS A C 1
ATOM 785 O O . LYS A 1 101 ? 7.232 -25.786 -0.873 1.00 42.66 101 LYS A O 1
ATOM 790 N N . ASP A 1 102 ? 6.612 -23.810 0.003 1.00 42.78 102 ASP A N 1
ATOM 791 C CA . ASP A 1 102 ? 5.199 -24.135 0.139 1.00 42.78 102 ASP A CA 1
ATOM 792 C C . ASP A 1 102 ? 4.418 -23.509 -1.011 1.00 42.78 102 ASP A C 1
ATOM 794 O O . ASP A 1 102 ? 4.772 -22.445 -1.521 1.00 42.78 102 ASP A O 1
ATOM 798 N N . ASP A 1 103 ? 3.405 -24.233 -1.469 1.00 44.81 103 ASP A N 1
ATOM 799 C CA . ASP A 1 103 ? 2.463 -23.794 -2.485 1.00 44.81 103 ASP A CA 1
ATOM 800 C C . ASP A 1 103 ? 2.041 -22.333 -2.220 1.00 44.81 103 ASP A C 1
ATOM 802 O O . ASP A 1 103 ? 1.574 -22.046 -1.116 1.00 44.81 103 ASP A O 1
ATOM 806 N N . PRO A 1 104 ? 2.169 -21.400 -3.184 1.00 43.31 104 PRO A N 1
ATOM 807 C CA . PRO A 1 104 ? 1.598 -20.058 -3.059 1.00 43.31 104 PRO A CA 1
ATOM 808 C C . PRO A 1 104 ? 0.100 -20.076 -2.705 1.00 43.31 104 PRO A C 1
ATOM 810 O O . PRO A 1 104 ? -0.428 -19.063 -2.264 1.00 43.31 104 PRO A O 1
ATOM 813 N N . LEU A 1 105 ? -0.582 -21.218 -2.890 1.00 41.44 105 LEU A N 1
ATOM 814 C CA . LEU A 1 105 ? -1.969 -21.488 -2.495 1.00 41.44 105 LEU A CA 1
ATOM 815 C C . LEU A 1 105 ? -2.155 -21.859 -1.005 1.00 41.44 105 LEU A C 1
ATOM 817 O O . LEU A 1 105 ? -3.292 -21.922 -0.551 1.00 41.44 105 LEU A O 1
ATOM 821 N N . LYS A 1 106 ? -1.084 -22.088 -0.228 1.00 39.47 106 LYS A N 1
ATOM 822 C CA . LYS A 1 106 ? -1.102 -22.400 1.223 1.00 39.47 106 LYS A CA 1
ATOM 823 C C . LYS A 1 106 ? -0.718 -21.200 2.101 1.00 39.47 106 LYS A C 1
ATOM 825 O O . LYS A 1 106 ? -0.061 -21.343 3.136 1.00 39.47 106 LYS A O 1
ATOM 830 N N . VAL A 1 107 ? -1.069 -19.994 1.681 1.00 45.91 107 VAL A N 1
ATOM 831 C CA . VAL A 1 107 ? -0.827 -18.789 2.480 1.00 45.91 107 VAL A CA 1
ATOM 832 C C . VAL A 1 107 ? -1.960 -18.658 3.501 1.00 45.91 107 VAL A C 1
ATOM 834 O O . VAL A 1 107 ? -3.117 -18.847 3.144 1.00 45.91 107 VAL A O 1
ATOM 837 N N . GLY A 1 108 ? -1.615 -18.385 4.766 1.00 47.44 108 GLY A N 1
ATOM 838 C CA . GLY A 1 108 ? -2.568 -18.099 5.846 1.00 47.44 108 GLY A CA 1
ATOM 839 C C . GLY A 1 108 ? -3.385 -16.820 5.605 1.00 47.44 108 GLY A C 1
ATOM 840 O O . GLY A 1 108 ? -3.564 -16.405 4.466 1.00 47.44 108 GLY A O 1
ATOM 841 N N . ARG A 1 109 ? -3.849 -16.176 6.682 1.00 44.78 109 ARG A N 1
ATOM 842 C CA . ARG A 1 109 ? -4.855 -15.085 6.732 1.00 44.78 109 ARG A CA 1
ATOM 843 C C . ARG A 1 109 ? -4.741 -13.949 5.689 1.00 44.78 109 ARG A C 1
ATOM 845 O O . ARG A 1 109 ? -5.736 -13.301 5.416 1.00 44.78 109 ARG A O 1
ATOM 852 N N . PHE A 1 110 ? -3.579 -13.721 5.069 1.00 54.28 110 PHE A N 1
ATOM 853 C CA . PHE A 1 110 ? -3.389 -12.690 4.032 1.00 54.28 110 PHE A CA 1
ATOM 854 C C . PHE A 1 110 ? -3.548 -13.159 2.578 1.00 54.28 110 PHE A C 1
ATOM 856 O O . PHE A 1 110 ? -3.540 -12.320 1.677 1.00 54.28 110 PHE A O 1
ATOM 863 N N . GLY A 1 111 ? -3.746 -14.464 2.352 1.00 55.00 111 GLY A N 1
ATOM 864 C CA . GLY A 1 111 ? -4.181 -15.061 1.087 1.00 55.00 111 GLY A CA 1
ATOM 865 C C . GLY A 1 111 ? -3.359 -14.712 -0.165 1.00 55.00 111 GLY A C 1
ATOM 866 O O . GLY A 1 111 ? -2.424 -13.917 -0.176 1.00 55.00 111 GLY A O 1
ATOM 867 N N . ILE A 1 112 ? -3.731 -15.304 -1.300 1.00 55.06 112 ILE A N 1
ATOM 868 C CA . ILE A 1 112 ? -3.291 -14.815 -2.622 1.00 55.06 112 ILE A CA 1
ATOM 869 C C . ILE A 1 112 ? -3.984 -13.481 -2.959 1.00 55.06 112 ILE A C 1
ATOM 871 O O . ILE A 1 112 ? -3.475 -12.697 -3.763 1.00 55.06 112 ILE A O 1
ATOM 875 N N . GLY A 1 113 ? -5.122 -13.214 -2.310 1.00 64.81 113 GLY A N 1
ATOM 876 C CA . GLY A 1 113 ? -5.978 -12.053 -2.516 1.00 64.81 113 GLY A CA 1
ATOM 877 C C . GLY A 1 113 ? -5.280 -10.717 -2.320 1.00 64.81 113 GLY A C 1
ATOM 878 O O . GLY A 1 113 ? -5.462 -9.816 -3.142 1.00 64.81 113 GLY A O 1
ATOM 879 N N . PHE A 1 114 ? -4.406 -10.599 -1.314 1.00 76.94 114 PHE A N 1
ATOM 880 C CA . PHE A 1 114 ? -3.671 -9.356 -1.082 1.00 76.94 114 PHE A CA 1
ATOM 881 C C . PHE A 1 114 ? -2.761 -8.991 -2.263 1.00 76.94 114 PHE A C 1
ATOM 883 O O . PHE A 1 114 ? -2.718 -7.834 -2.666 1.00 76.94 114 PHE A O 1
ATOM 890 N N . ASN A 1 115 ? -2.119 -9.965 -2.918 1.00 86.00 115 ASN A N 1
ATOM 891 C CA . ASN A 1 115 ? -1.235 -9.692 -4.060 1.00 86.00 115 ASN A CA 1
ATOM 892 C C . ASN A 1 115 ? -1.971 -9.080 -5.264 1.00 86.00 115 ASN A C 1
ATOM 894 O O . ASN A 1 115 ? -1.338 -8.479 -6.132 1.00 86.00 115 ASN A O 1
ATOM 898 N N . SER A 1 116 ? -3.303 -9.180 -5.322 1.00 87.50 116 SER A N 1
ATOM 899 C CA . SER A 1 116 ? -4.096 -8.552 -6.381 1.00 87.50 116 SER A CA 1
ATOM 900 C C . SER A 1 116 ? -4.003 -7.018 -6.373 1.00 87.50 116 SER A C 1
ATOM 902 O O . SER A 1 116 ? -4.181 -6.398 -7.425 1.00 87.50 116 SER A O 1
ATOM 904 N N . VAL A 1 117 ? -3.629 -6.391 -5.246 1.00 92.12 117 VAL A N 1
ATOM 905 C CA . VAL A 1 117 ? -3.397 -4.935 -5.177 1.00 92.12 117 VAL A CA 1
ATOM 906 C C . VAL A 1 117 ? -2.236 -4.494 -6.071 1.00 92.12 117 VAL A C 1
ATOM 908 O O . VAL A 1 117 ? -2.228 -3.362 -6.555 1.00 92.12 117 VAL A O 1
ATOM 911 N N . TYR A 1 118 ? -1.301 -5.389 -6.409 1.00 93.75 118 TYR A N 1
ATOM 912 C CA . TYR A 1 118 ? -0.219 -5.062 -7.338 1.00 93.75 118 TYR A CA 1
ATOM 913 C C . TYR A 1 118 ? -0.703 -4.848 -8.784 1.00 93.75 118 TYR A C 1
ATOM 915 O O . TYR A 1 118 ? 0.047 -4.336 -9.618 1.00 93.75 118 TYR A O 1
ATOM 923 N N . HIS A 1 119 ? -1.978 -5.110 -9.108 1.00 93.38 119 HIS A N 1
ATOM 924 C CA . HIS A 1 119 ? -2.569 -4.586 -10.349 1.00 93.38 119 HIS A CA 1
ATOM 925 C C . HIS A 1 119 ? -2.580 -3.062 -10.385 1.00 93.38 119 HIS A C 1
ATOM 927 O O . HIS A 1 119 ? -2.381 -2.496 -11.462 1.00 93.38 119 HIS A O 1
ATOM 933 N N . MET A 1 120 ? -2.757 -2.400 -9.236 1.00 94.25 120 MET A N 1
ATOM 934 C CA . MET A 1 120 ? -2.903 -0.946 -9.159 1.00 94.25 120 MET A CA 1
ATOM 935 C C . MET A 1 120 ? -1.671 -0.202 -8.652 1.00 94.25 120 MET A C 1
ATOM 937 O O . MET A 1 120 ? -1.456 0.913 -9.114 1.00 94.25 120 MET A O 1
ATOM 941 N N . THR A 1 121 ? -0.873 -0.791 -7.760 1.00 96.19 121 THR A N 1
ATOM 942 C CA . THR A 1 121 ? 0.272 -0.126 -7.109 1.00 96.19 121 THR A CA 1
ATOM 943 C C . THR A 1 121 ? 1.547 -0.966 -7.193 1.00 96.19 121 THR A C 1
ATOM 945 O O . THR A 1 121 ? 1.476 -2.185 -7.330 1.00 96.19 121 THR A O 1
ATOM 948 N N . ASP A 1 122 ? 2.708 -0.316 -7.119 1.00 96.50 122 ASP A N 1
ATOM 949 C CA . ASP A 1 122 ? 4.009 -0.966 -6.892 1.00 96.50 122 ASP A CA 1
ATOM 950 C C . ASP A 1 122 ? 4.491 -0.836 -5.438 1.00 96.50 122 ASP A C 1
ATOM 952 O O . ASP A 1 122 ? 5.396 -1.560 -5.046 1.00 96.50 122 ASP A O 1
ATOM 956 N N . LEU A 1 123 ? 3.873 0.043 -4.640 1.00 96.69 123 LEU A N 1
ATOM 957 C CA . LEU A 1 123 ? 4.277 0.337 -3.264 1.00 96.69 123 LEU A CA 1
ATOM 958 C C . LEU A 1 123 ? 3.044 0.450 -2.347 1.00 96.69 123 LEU A C 1
ATOM 960 O O . LEU A 1 123 ? 2.656 1.559 -1.964 1.00 96.69 123 LEU A O 1
ATOM 964 N N . PRO A 1 124 ? 2.346 -0.661 -2.045 1.00 97.00 124 PRO A N 1
ATOM 965 C CA . PRO A 1 124 ? 1.278 -0.637 -1.057 1.00 97.00 124 PRO A CA 1
ATOM 966 C C . PRO A 1 124 ? 1.852 -0.343 0.334 1.00 97.00 124 PRO A C 1
ATOM 968 O O . PRO A 1 124 ? 2.957 -0.774 0.678 1.00 97.00 124 PRO A O 1
ATOM 971 N N . SER A 1 125 ? 1.078 0.366 1.147 1.00 97.75 125 SER A N 1
ATOM 972 C CA . SER A 1 125 ? 1.425 0.650 2.537 1.00 97.75 125 SER A CA 1
ATOM 973 C C . SER A 1 125 ? 0.250 0.434 3.478 1.00 97.75 125 SER A C 1
ATOM 975 O O . SER A 1 125 ? -0.911 0.449 3.060 1.00 97.75 125 SER A O 1
ATOM 977 N N . ILE A 1 126 ? 0.579 0.178 4.742 1.00 97.81 126 ILE A N 1
ATOM 978 C CA . ILE A 1 126 ? -0.346 -0.268 5.784 1.00 97.81 126 ILE A CA 1
ATOM 979 C C . ILE A 1 126 ? -0.032 0.502 7.060 1.00 97.81 126 ILE A C 1
ATOM 981 O O . ILE A 1 126 ? 1.110 0.477 7.508 1.00 97.81 126 ILE A O 1
ATOM 985 N N . VAL A 1 127 ? -1.032 1.145 7.653 1.00 98.31 127 VAL A N 1
ATOM 986 C CA . VAL A 1 127 ? -0.973 1.733 8.996 1.00 98.31 127 VAL A CA 1
ATOM 987 C C . VAL A 1 127 ? -1.914 0.949 9.893 1.00 98.31 127 VAL A C 1
ATOM 989 O O . VAL A 1 127 ? -3.094 0.831 9.568 1.00 98.31 127 VAL A O 1
ATOM 992 N N . SER A 1 128 ? -1.412 0.431 11.009 1.00 98.00 128 SER A N 1
ATOM 993 C CA . SER A 1 128 ? -2.242 -0.178 12.049 1.00 98.00 128 SER A CA 1
ATOM 994 C C . SER A 1 128 ? -1.504 -0.191 13.383 1.00 98.00 128 SER A C 1
ATOM 996 O O . SER A 1 128 ? -0.308 -0.488 13.443 1.00 98.00 128 SER A O 1
ATOM 998 N N . GLY A 1 129 ? -2.214 0.122 14.465 1.00 97.25 129 GLY A N 1
ATOM 999 C CA . GLY A 1 129 ? -1.622 0.261 15.792 1.00 97.25 129 GLY A CA 1
ATOM 1000 C C . GLY A 1 129 ? -0.554 1.348 15.795 1.00 97.25 129 GLY A C 1
ATOM 1001 O O . GLY A 1 129 ? -0.774 2.443 15.284 1.00 97.25 129 GLY A O 1
ATOM 1002 N N . ASN A 1 130 ? 0.619 1.042 16.336 1.00 96.75 130 ASN A N 1
ATOM 1003 C CA . ASN A 1 130 ? 1.767 1.949 16.370 1.00 96.75 130 ASN A CA 1
ATOM 1004 C C . ASN A 1 130 ? 2.735 1.768 15.189 1.00 96.75 130 ASN A C 1
ATOM 1006 O O . ASN A 1 130 ? 3.869 2.232 15.263 1.00 96.75 130 ASN A O 1
ATOM 1010 N N . HIS A 1 131 ? 2.322 1.116 14.098 1.00 97.56 131 HIS A N 1
ATOM 1011 C CA . HIS A 1 131 ? 3.203 0.862 12.959 1.00 97.56 131 HIS A CA 1
ATOM 1012 C C . HIS A 1 131 ? 2.646 1.390 11.640 1.00 97.56 131 HIS A C 1
ATOM 1014 O O . HIS A 1 131 ? 1.446 1.328 11.363 1.00 97.56 131 HIS A O 1
ATOM 1020 N N . ILE A 1 132 ? 3.571 1.812 10.779 1.00 97.88 132 ILE A N 1
ATOM 1021 C CA . ILE A 1 132 ? 3.359 1.947 9.339 1.00 97.88 132 ILE A CA 1
ATOM 1022 C C . ILE A 1 132 ? 4.386 1.099 8.590 1.00 97.88 132 ILE A C 1
ATOM 1024 O O . ILE A 1 132 ? 5.579 1.157 8.879 1.00 97.88 132 ILE A O 1
ATOM 1028 N N . ALA A 1 133 ? 3.933 0.315 7.614 1.00 96.75 133 ALA A N 1
ATOM 1029 C CA . ALA A 1 133 ? 4.780 -0.502 6.756 1.00 96.75 133 ALA A CA 1
ATOM 1030 C C . ALA A 1 133 ? 4.571 -0.159 5.279 1.00 96.75 133 ALA A C 1
ATOM 1032 O O . ALA A 1 133 ? 3.447 0.071 4.836 1.00 96.75 133 ALA A O 1
ATOM 1033 N N . PHE A 1 134 ? 5.657 -0.173 4.515 1.00 96.88 134 PHE A N 1
ATOM 1034 C CA . PH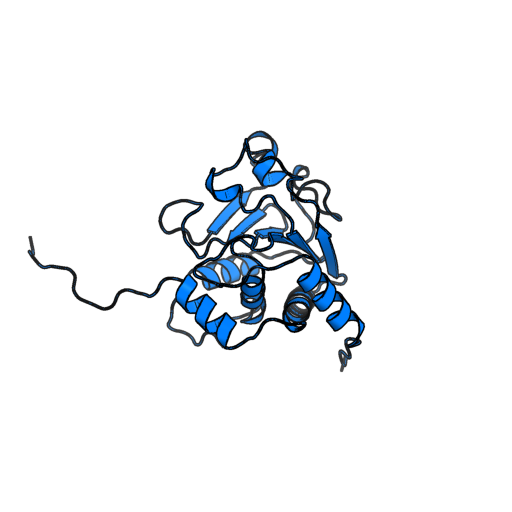E A 1 134 ? 5.685 -0.047 3.061 1.00 96.88 134 PHE A CA 1
ATOM 1035 C C . PHE A 1 134 ? 6.228 -1.341 2.469 1.00 96.88 134 PHE A C 1
ATOM 1037 O O . PHE A 1 134 ? 7.237 -1.854 2.952 1.00 96.88 134 PHE A O 1
ATOM 1044 N N . LEU A 1 135 ? 5.589 -1.855 1.422 1.00 94.94 135 LEU A N 1
ATOM 1045 C CA . LEU A 1 135 ? 6.018 -3.075 0.740 1.00 94.94 135 LEU A CA 1
ATOM 1046 C C . LEU A 1 135 ? 6.634 -2.698 -0.603 1.00 94.94 135 LEU A C 1
ATOM 1048 O O . LEU A 1 135 ? 5.945 -2.171 -1.469 1.00 94.94 135 LEU A O 1
ATOM 1052 N N . ASP A 1 136 ? 7.925 -2.967 -0.762 1.00 94.19 136 ASP A N 1
ATOM 1053 C CA . ASP A 1 136 ? 8.715 -2.651 -1.953 1.00 94.19 136 ASP A CA 1
ATOM 1054 C C . ASP A 1 136 ? 9.244 -3.948 -2.580 1.00 94.19 136 ASP A C 1
ATOM 1056 O O . ASP A 1 136 ? 10.394 -4.329 -2.358 1.00 94.19 136 ASP A O 1
ATOM 1060 N N . PRO A 1 137 ? 8.429 -4.670 -3.365 1.00 91.94 137 PRO A N 1
ATOM 1061 C CA . PRO A 1 137 ? 8.877 -5.904 -3.997 1.00 91.94 137 PRO A CA 1
ATOM 1062 C C . PRO A 1 137 ? 9.990 -5.701 -5.034 1.00 91.94 137 PRO A C 1
ATOM 1064 O O . PRO A 1 137 ? 10.578 -6.692 -5.470 1.00 91.94 137 PRO A O 1
ATOM 1067 N N . HIS A 1 138 ? 10.264 -4.460 -5.455 1.00 92.38 138 HIS A N 1
ATOM 1068 C CA . HIS A 1 138 ? 11.368 -4.131 -6.357 1.00 92.38 138 HIS A CA 1
ATOM 1069 C C . HIS A 1 138 ? 12.707 -3.996 -5.629 1.00 92.38 138 HIS A C 1
ATOM 1071 O O . HIS A 1 138 ? 13.737 -4.089 -6.293 1.00 92.38 138 HIS A O 1
ATOM 1077 N N . GLU A 1 139 ? 12.708 -3.824 -4.303 1.00 92.00 139 GLU A N 1
ATOM 1078 C CA . GLU A 1 139 ? 13.912 -3.647 -3.476 1.00 92.00 139 GLU A CA 1
ATOM 1079 C C . GLU A 1 139 ? 14.761 -2.436 -3.926 1.00 92.00 139 GLU A C 1
ATOM 1081 O O . GLU A 1 139 ? 15.992 -2.510 -4.013 1.00 92.00 139 GLU A O 1
ATOM 1086 N N . THR A 1 140 ? 14.104 -1.320 -4.274 1.00 91.56 140 THR A N 1
ATOM 1087 C CA . THR A 1 140 ? 14.754 -0.129 -4.865 1.00 91.56 140 THR A CA 1
ATOM 1088 C C . THR A 1 140 ? 14.605 1.158 -4.059 1.00 91.56 140 THR A C 1
ATOM 1090 O O . THR A 1 140 ? 15.334 2.120 -4.320 1.00 91.56 140 THR A O 1
ATOM 1093 N N . HIS A 1 141 ? 13.678 1.209 -3.105 1.00 90.25 141 HIS A N 1
ATOM 1094 C CA . HIS A 1 141 ? 13.334 2.425 -2.367 1.00 90.25 141 HIS A CA 1
ATOM 1095 C C . HIS A 1 141 ? 13.913 2.468 -0.952 1.00 90.25 141 HIS A C 1
ATOM 1097 O O . HIS A 1 141 ? 14.092 3.556 -0.405 1.00 90.25 141 HIS A O 1
ATOM 1103 N N . PHE A 1 142 ? 14.226 1.309 -0.376 1.00 88.94 142 PHE A N 1
ATOM 1104 C CA . PHE A 1 142 ? 14.781 1.175 0.972 1.00 88.94 142 PHE A CA 1
ATOM 1105 C C . PHE A 1 142 ? 16.202 0.595 0.934 1.00 88.94 142 PHE A C 1
ATOM 1107 O O . PHE A 1 142 ? 16.911 0.760 -0.063 1.00 88.94 142 PHE A O 1
ATOM 1114 N N . GLU A 1 143 ? 16.676 -0.019 2.023 1.00 80.31 143 GLU A N 1
ATOM 1115 C CA . GLU A 1 143 ? 18.037 -0.550 2.044 1.00 80.31 143 GLU A CA 1
ATOM 1116 C C . GLU A 1 143 ? 18.178 -1.742 1.089 1.00 80.31 143 GLU A C 1
ATOM 1118 O O . GLU A 1 143 ? 17.219 -2.369 0.632 1.00 80.31 143 GLU A O 1
ATOM 1123 N N . ARG A 1 144 ? 19.422 -2.047 0.717 1.00 72.06 144 ARG A N 1
ATOM 1124 C CA . ARG A 1 144 ? 19.689 -3.033 -0.328 1.00 72.06 144 ARG A CA 1
ATOM 1125 C C . ARG A 1 144 ? 19.187 -4.418 0.103 1.00 72.06 144 ARG A C 1
ATOM 1127 O O . ARG A 1 144 ? 19.719 -4.980 1.057 1.00 72.06 144 ARG A O 1
ATOM 1134 N N . LYS A 1 145 ? 18.307 -5.015 -0.711 1.00 72.00 145 LYS A N 1
ATOM 1135 C CA . LYS A 1 145 ? 17.640 -6.316 -0.482 1.00 72.00 145 LYS A CA 1
ATOM 1136 C C . LYS A 1 145 ? 16.519 -6.301 0.560 1.00 72.00 145 LYS A C 1
ATOM 1138 O O . LYS A 1 145 ? 16.168 -7.356 1.092 1.00 72.00 145 LYS A O 1
ATOM 1143 N N . GLU A 1 146 ? 15.971 -5.132 0.868 1.00 82.88 146 GLU A N 1
ATOM 1144 C CA . GLU A 1 146 ? 14.752 -5.032 1.662 1.00 82.88 146 GLU A CA 1
ATOM 1145 C C . GLU A 1 146 ? 13.533 -5.026 0.744 1.00 82.88 146 GLU A C 1
ATOM 1147 O O . GLU A 1 146 ? 13.404 -4.166 -0.121 1.00 82.88 146 GLU A O 1
ATOM 1152 N N . THR A 1 147 ? 12.614 -5.967 0.957 1.00 88.62 147 THR A N 1
ATOM 1153 C CA . THR A 1 147 ? 11.343 -6.037 0.223 1.00 88.62 147 THR A CA 1
ATOM 1154 C C . THR A 1 147 ? 10.268 -5.118 0.817 1.00 88.62 147 THR A C 1
ATOM 1156 O O . THR A 1 147 ? 9.087 -5.226 0.497 1.00 88.62 147 THR A O 1
ATOM 1159 N N . GLY A 1 148 ? 10.653 -4.215 1.715 1.00 91.94 148 GLY A N 1
ATOM 1160 C CA . GLY A 1 148 ? 9.768 -3.302 2.423 1.00 91.94 148 GLY A CA 1
ATOM 1161 C C . GLY A 1 148 ? 10.428 -2.727 3.671 1.00 91.94 148 GLY A C 1
ATOM 1162 O O . GLY A 1 148 ? 11.487 -3.190 4.089 1.00 91.94 148 GLY A O 1
ATOM 1163 N N . ARG A 1 149 ? 9.788 -1.728 4.280 1.00 93.94 149 ARG A N 1
ATOM 1164 C CA . ARG A 1 149 ? 10.271 -1.066 5.498 1.00 93.94 149 ARG A CA 1
ATOM 1165 C C . ARG A 1 149 ? 9.119 -0.744 6.436 1.00 93.94 149 ARG A C 1
ATOM 1167 O O . ARG A 1 149 ? 8.060 -0.309 5.986 1.00 93.94 149 ARG A O 1
ATOM 1174 N N . ARG A 1 150 ? 9.333 -0.949 7.737 1.00 95.06 150 ARG A N 1
ATOM 1175 C CA . ARG A 1 150 ? 8.380 -0.627 8.807 1.00 95.06 150 ARG A CA 1
ATOM 1176 C C . ARG A 1 150 ? 8.958 0.460 9.708 1.00 95.06 150 ARG A C 1
ATOM 1178 O O . ARG A 1 150 ? 10.143 0.417 10.022 1.00 95.06 150 ARG A O 1
ATOM 1185 N N . PHE A 1 151 ? 8.109 1.387 10.126 1.00 96.62 151 PHE A N 1
ATOM 1186 C CA . PHE A 1 151 ? 8.429 2.495 11.021 1.00 96.62 151 PHE A CA 1
ATOM 1187 C C . PHE A 1 151 ? 7.493 2.472 12.230 1.00 96.62 151 PHE A C 1
ATOM 1189 O O . PHE A 1 151 ? 6.333 2.057 12.097 1.00 96.62 151 PHE A O 1
ATOM 1196 N N . SER A 1 152 ? 7.987 2.925 13.384 1.00 97.50 152 SER A N 1
ATOM 1197 C CA . SER A 1 152 ? 7.142 3.176 14.549 1.00 97.50 152 SER A CA 1
ATOM 1198 C C . SER A 1 152 ? 6.506 4.556 14.420 1.00 97.50 152 SER A C 1
ATOM 1200 O O . SER A 1 152 ? 7.176 5.533 14.094 1.00 97.50 152 SER A O 1
ATOM 1202 N N . LEU A 1 153 ? 5.208 4.664 14.698 1.00 96.38 153 LEU A N 1
ATOM 1203 C CA . LEU A 1 153 ? 4.524 5.959 14.759 1.00 96.38 153 LEU A CA 1
ATOM 1204 C C . LEU A 1 153 ? 4.986 6.803 15.961 1.00 96.38 153 LEU A C 1
ATOM 1206 O O . LEU A 1 153 ? 4.711 8.001 16.015 1.00 96.38 153 LEU A O 1
ATOM 1210 N N . GLU A 1 154 ? 5.707 6.198 16.906 1.00 95.69 154 GLU A N 1
ATOM 1211 C CA . GLU A 1 154 ? 6.334 6.888 18.035 1.00 95.69 154 GLU A CA 1
ATOM 1212 C C . GLU A 1 154 ? 7.560 7.719 17.605 1.00 95.69 154 GLU A C 1
ATOM 1214 O O . GLU A 1 154 ? 7.878 8.704 18.270 1.00 95.69 154 GLU A O 1
ATOM 1219 N N . ASP A 1 155 ? 8.185 7.408 16.459 1.00 94.00 155 ASP A N 1
ATOM 1220 C CA . ASP A 1 155 ? 9.433 8.028 15.966 1.00 94.00 155 ASP A CA 1
ATOM 1221 C C . ASP A 1 155 ? 9.244 9.448 15.379 1.00 94.00 155 ASP A C 1
ATOM 1223 O O . ASP A 1 155 ? 10.088 9.935 14.636 1.00 94.00 155 ASP A O 1
ATOM 1227 N N . GLN A 1 156 ? 8.130 10.131 15.674 1.00 88.62 156 GLN A N 1
ATOM 1228 C CA . GLN A 1 156 ? 7.826 11.487 15.177 1.00 88.62 156 GLN A CA 1
ATOM 1229 C C . GLN A 1 156 ? 7.998 11.645 13.649 1.00 88.62 156 GLN A C 1
ATOM 1231 O O . GLN A 1 156 ? 8.510 12.644 13.152 1.00 88.62 156 GLN A O 1
ATOM 1236 N N . LEU A 1 157 ? 7.514 10.667 12.877 1.00 95.50 157 LEU A N 1
ATOM 1237 C CA . LEU A 1 157 ? 7.731 10.547 11.425 1.00 95.50 157 LEU A CA 1
ATOM 1238 C C . LEU A 1 157 ? 7.370 11.799 10.599 1.00 95.50 157 LEU A C 1
ATOM 1240 O O . LEU A 1 157 ? 7.982 12.059 9.563 1.00 95.50 157 LEU A O 1
ATOM 1244 N N . LEU A 1 158 ? 6.372 12.571 11.043 1.00 95.81 158 LEU A N 1
ATOM 1245 C CA . LEU A 1 158 ? 5.946 13.818 10.395 1.00 95.81 158 LEU A CA 1
ATOM 1246 C C . LEU A 1 158 ? 6.947 14.970 10.568 1.00 95.81 158 LEU A C 1
ATOM 1248 O O . LEU A 1 158 ? 6.916 15.900 9.764 1.00 95.81 158 LEU A O 1
ATOM 1252 N N . ASP A 1 159 ? 7.807 14.915 11.583 1.00 95.94 159 ASP A N 1
ATOM 1253 C CA . ASP A 1 159 ? 8.851 15.914 11.812 1.00 95.94 159 ASP A CA 1
ATOM 1254 C C . ASP A 1 159 ? 10.086 15.612 10.950 1.00 95.94 159 ASP A C 1
ATOM 1256 O O . ASP A 1 159 ? 10.691 16.528 10.393 1.00 95.94 159 ASP A O 1
ATOM 1260 N N . GLU A 1 160 ? 10.436 14.329 10.793 1.00 95.88 160 GLU A N 1
ATOM 1261 C CA . GLU A 1 160 ? 11.605 13.903 10.011 1.00 95.88 160 GLU A CA 1
ATOM 1262 C C . GLU A 1 160 ? 11.334 13.894 8.497 1.00 95.88 160 GLU A C 1
ATOM 1264 O O . GLU A 1 160 ? 12.119 14.444 7.722 1.00 95.88 160 GLU A O 1
ATOM 1269 N N . TRP A 1 161 ? 10.201 13.325 8.067 1.00 97.31 161 TRP A N 1
ATOM 1270 C CA . TRP A 1 161 ? 9.827 13.195 6.652 1.00 97.31 161 TRP A CA 1
ATOM 1271 C C . TRP A 1 161 ? 8.366 13.611 6.404 1.00 97.31 161 TRP A C 1
ATOM 1273 O O . TRP A 1 161 ? 7.532 12.774 6.031 1.00 97.31 161 TRP A O 1
ATOM 1283 N N . PRO A 1 162 ? 8.014 14.897 6.600 1.00 97.56 162 PRO A N 1
ATOM 1284 C CA . PRO A 1 162 ? 6.640 15.384 6.493 1.00 97.56 162 PRO A CA 1
ATOM 1285 C C . PRO A 1 162 ? 5.942 14.957 5.202 1.00 97.56 162 PRO A C 1
ATOM 1287 O O . PRO A 1 162 ? 4.815 14.472 5.265 1.00 97.56 162 PRO A O 1
ATOM 1290 N N . ASP A 1 163 ? 6.600 15.056 4.047 1.00 98.25 163 ASP A N 1
ATOM 1291 C CA . ASP A 1 163 ? 5.982 14.716 2.762 1.00 98.25 163 ASP A CA 1
ATOM 1292 C C . ASP A 1 163 ? 5.739 13.208 2.603 1.00 98.25 163 ASP A C 1
ATOM 1294 O O . ASP A 1 163 ? 4.735 12.792 2.021 1.00 98.25 163 ASP A O 1
ATOM 1298 N N . GLN A 1 164 ? 6.604 12.360 3.171 1.00 98.12 164 GLN A N 1
ATOM 1299 C CA . GLN A 1 164 ? 6.422 10.906 3.122 1.00 98.12 164 GLN A CA 1
ATOM 1300 C C . GLN A 1 164 ? 5.171 10.468 3.888 1.00 98.12 164 GLN A C 1
ATOM 1302 O O . GLN A 1 164 ? 4.462 9.553 3.453 1.00 98.12 164 GLN A O 1
ATOM 1307 N N . PHE A 1 165 ? 4.921 11.105 5.034 1.00 98.25 165 PHE A N 1
ATOM 1308 C CA . PHE A 1 165 ? 3.942 10.646 6.015 1.00 98.25 165 PHE A CA 1
ATOM 1309 C C . PHE A 1 165 ? 2.651 11.475 6.045 1.00 98.25 165 PHE A C 1
ATOM 1311 O O . PHE A 1 165 ? 1.626 10.983 6.522 1.00 98.25 165 PHE A O 1
ATOM 1318 N N . LYS A 1 166 ? 2.627 12.666 5.432 1.00 97.94 166 LYS A N 1
ATOM 1319 C CA . LYS A 1 166 ? 1.404 13.467 5.257 1.00 97.94 166 LYS A CA 1
ATOM 1320 C C . LYS A 1 166 ? 0.225 12.703 4.635 1.00 97.94 166 LYS A C 1
ATOM 1322 O O . LYS A 1 166 ? -0.903 12.968 5.051 1.00 97.94 166 LYS A O 1
ATOM 1327 N N . PRO A 1 167 ? 0.416 11.744 3.704 1.00 97.94 167 PRO A N 1
ATOM 1328 C CA . PRO A 1 167 ? -0.689 10.968 3.146 1.00 97.94 167 PRO A CA 1
ATOM 1329 C C . PRO A 1 167 ? -1.461 10.084 4.127 1.00 97.94 167 PRO A C 1
ATOM 1331 O O . PRO A 1 167 ? -2.476 9.521 3.719 1.00 97.94 167 PRO A O 1
ATOM 1334 N N . TYR A 1 168 ? -0.991 9.938 5.367 1.00 98.25 168 TYR A N 1
ATOM 1335 C CA . TYR A 1 168 ? -1.616 9.138 6.427 1.00 98.25 168 TYR A CA 1
ATOM 1336 C C . TYR A 1 168 ? -2.096 9.999 7.607 1.00 98.25 168 TYR A C 1
ATOM 1338 O O . TYR A 1 168 ? -2.536 9.468 8.623 1.00 98.25 168 TYR A O 1
ATOM 1346 N N . GLU A 1 169 ? -2.000 11.325 7.486 1.00 97.25 169 GLU A N 1
ATOM 1347 C CA . GLU A 1 169 ? -2.426 12.276 8.509 1.00 97.25 169 GLU A CA 1
ATOM 1348 C C . GLU A 1 169 ? -3.778 12.889 8.128 1.00 97.25 169 GLU A C 1
ATOM 1350 O O . GLU A 1 169 ? -3.911 13.484 7.057 1.00 97.25 169 GLU A O 1
ATOM 1355 N N . ASP A 1 170 ? -4.767 12.755 9.016 1.00 95.44 170 ASP A N 1
ATOM 1356 C CA . ASP A 1 170 ? -6.140 13.250 8.840 1.00 95.44 170 ASP A CA 1
ATOM 1357 C C . ASP A 1 170 ? -6.817 12.740 7.545 1.00 95.44 170 ASP A C 1
ATOM 1359 O O . ASP A 1 170 ? -7.517 13.478 6.844 1.00 95.44 170 ASP A O 1
ATOM 1363 N N . VAL A 1 171 ? -6.616 11.457 7.217 1.00 96.25 171 VAL A N 1
ATOM 1364 C CA . VAL A 1 171 ? -7.262 10.783 6.077 1.00 96.25 171 VAL A CA 1
ATOM 1365 C C . VAL A 1 171 ? -8.241 9.724 6.573 1.00 96.25 171 VAL A C 1
ATOM 1367 O O . VAL A 1 171 ? -7.869 8.803 7.299 1.00 96.25 171 VAL A O 1
ATOM 1370 N N . LEU A 1 172 ? -9.509 9.839 6.164 1.00 95.44 172 LEU A N 1
ATOM 1371 C CA . LEU A 1 172 ? -10.608 9.094 6.792 1.00 95.44 172 LEU A CA 1
ATOM 1372 C C . LEU A 1 172 ? -10.579 9.325 8.315 1.00 95.44 172 LEU A C 1
ATOM 1374 O O . LEU A 1 172 ? -10.575 10.478 8.736 1.00 95.44 172 LEU A O 1
ATOM 1378 N N . ASP A 1 173 ? -10.508 8.261 9.115 1.00 95.38 173 ASP A N 1
ATOM 1379 C CA . ASP A 1 173 ? -10.351 8.361 10.573 1.00 95.38 173 ASP A CA 1
ATOM 1380 C C . ASP A 1 173 ? -8.889 8.117 11.016 1.00 95.38 173 ASP A C 1
ATOM 1382 O O . ASP A 1 173 ? -8.616 7.961 12.204 1.00 95.38 173 ASP A O 1
ATOM 1386 N N . CYS A 1 174 ? -7.940 8.030 10.075 1.00 97.38 174 CYS A N 1
ATOM 1387 C CA . CYS A 1 174 ? -6.531 7.775 10.367 1.00 97.38 174 CYS A CA 1
ATOM 1388 C C . CYS A 1 174 ? -5.765 9.071 10.646 1.00 97.38 174 CYS A C 1
ATOM 1390 O O . CYS A 1 174 ? -5.846 10.041 9.888 1.00 97.38 174 CYS A O 1
ATOM 1392 N N . LYS A 1 175 ? -4.995 9.053 11.737 1.00 96.75 175 LYS A N 1
ATOM 1393 C CA . LYS A 1 175 ? -4.161 10.164 12.190 1.00 96.75 175 LYS A CA 1
ATOM 1394 C C . LYS A 1 175 ? -2.890 9.633 12.846 1.00 96.75 175 LYS A C 1
ATOM 1396 O O . LYS A 1 175 ? -2.892 9.283 14.028 1.00 96.75 175 LYS A O 1
ATOM 1401 N N . ILE A 1 176 ? -1.805 9.552 12.083 1.00 97.12 176 ILE A N 1
ATOM 1402 C CA . ILE A 1 176 ? -0.536 8.987 12.563 1.00 97.12 176 ILE A CA 1
ATOM 1403 C C . ILE A 1 176 ? 0.138 9.841 13.640 1.00 97.12 176 ILE A C 1
ATOM 1405 O O . ILE A 1 176 ? 0.877 9.298 14.458 1.00 97.12 176 ILE A O 1
ATOM 1409 N N . SER A 1 177 ? -0.164 11.143 13.719 1.00 96.12 177 SER A N 1
ATOM 1410 C CA . SER A 1 177 ? 0.375 12.013 14.773 1.00 96.12 177 SER A CA 1
ATOM 1411 C C . SER A 1 177 ? -0.051 11.593 16.188 1.00 96.12 177 SER A C 1
ATOM 1413 O O . SER A 1 177 ? 0.481 12.107 17.168 1.00 96.12 177 SER A O 1
ATOM 1415 N N . THR A 1 178 ? -1.053 10.714 16.312 1.00 95.81 178 THR A N 1
ATOM 1416 C CA . THR A 1 178 ? -1.522 10.176 17.598 1.00 95.81 178 THR A CA 1
ATOM 1417 C C . THR A 1 178 ? -0.642 9.051 18.138 1.00 95.81 178 THR A C 1
ATOM 1419 O O . THR A 1 178 ? -0.912 8.567 19.232 1.00 95.81 178 THR A O 1
ATOM 1422 N N . GLN A 1 179 ? 0.391 8.631 17.391 1.00 96.44 179 GLN A N 1
ATOM 1423 C CA . GLN A 1 179 ? 1.322 7.537 17.714 1.00 96.44 179 GLN A CA 1
ATOM 1424 C C . GLN A 1 179 ? 0.681 6.139 17.781 1.00 96.44 179 GLN A C 1
ATOM 1426 O O . GLN A 1 179 ? 1.388 5.135 17.746 1.00 96.44 179 GLN A O 1
ATOM 1431 N N . PHE A 1 180 ? -0.649 6.046 17.817 1.00 97.31 180 PHE A N 1
ATOM 1432 C CA . PHE A 1 180 ? -1.383 4.792 17.762 1.00 97.31 180 PHE A CA 1
ATOM 1433 C C . PHE A 1 180 ? -2.695 4.964 16.997 1.00 97.31 180 PHE A C 1
ATOM 1435 O O . PHE A 1 180 ? -3.603 5.674 17.430 1.00 97.31 180 PHE A O 1
ATOM 1442 N N . TYR A 1 181 ? -2.827 4.258 15.879 1.00 97.62 181 TYR A N 1
ATOM 1443 C CA . TYR A 1 181 ? -4.043 4.228 15.083 1.00 97.62 181 TYR A CA 1
ATOM 1444 C C . TYR A 1 181 ? -4.875 2.971 15.385 1.00 97.62 181 TYR A C 1
ATOM 1446 O O . TYR A 1 181 ? -4.462 1.850 15.092 1.00 97.62 181 TYR A O 1
ATOM 1454 N N . ASN A 1 182 ? -6.069 3.160 15.959 1.00 97.12 182 ASN A N 1
ATOM 1455 C CA . ASN A 1 182 ? -6.995 2.072 16.290 1.00 97.12 182 ASN A CA 1
ATOM 1456 C C . ASN A 1 182 ? -7.846 1.651 15.079 1.00 97.12 182 ASN A C 1
ATOM 1458 O O . ASN A 1 182 ? -9.029 1.976 14.982 1.00 97.12 182 ASN A O 1
ATOM 1462 N N . GLY A 1 183 ? -7.205 0.977 14.135 1.00 97.00 183 GLY A N 1
ATOM 1463 C CA . GLY A 1 183 ? -7.798 0.455 12.912 1.00 97.00 183 GLY A CA 1
ATOM 1464 C C . GLY A 1 183 ? -6.703 0.128 11.907 1.00 97.00 183 GLY A C 1
ATOM 1465 O O . GLY A 1 183 ? -5.517 0.280 12.203 1.00 97.00 183 GLY A O 1
ATOM 1466 N N . THR A 1 184 ? -7.098 -0.266 10.703 1.00 97.69 184 THR A N 1
ATOM 1467 C CA . THR A 1 184 ? -6.162 -0.555 9.618 1.00 97.69 184 THR A CA 1
ATOM 1468 C C . THR A 1 184 ? -6.448 0.339 8.425 1.00 97.69 184 THR A C 1
ATOM 1470 O O . THR A 1 184 ? -7.559 0.348 7.893 1.00 97.69 184 THR A O 1
ATOM 1473 N N . LEU A 1 185 ? -5.433 1.070 7.968 1.00 98.4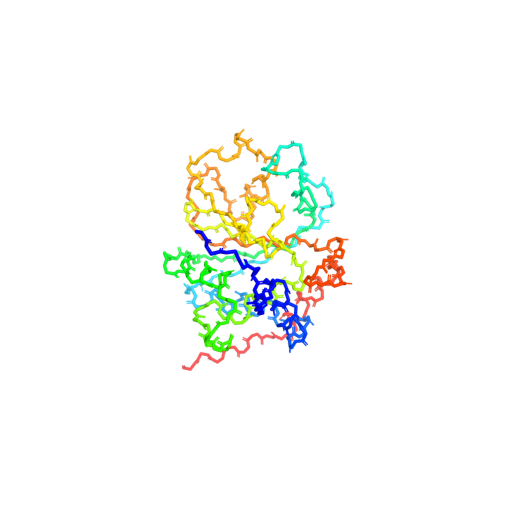4 185 LEU A N 1
ATOM 1474 C CA . LEU A 1 185 ? -5.471 1.873 6.754 1.00 98.44 185 LEU A CA 1
ATOM 1475 C C . LEU A 1 185 ? -4.477 1.313 5.743 1.00 98.44 185 LEU A C 1
ATOM 1477 O O . LEU A 1 185 ? -3.274 1.304 5.981 1.00 98.44 185 LEU A O 1
ATOM 1481 N N . PHE A 1 186 ? -4.976 0.935 4.577 1.00 97.94 186 PHE A N 1
ATOM 1482 C CA . PHE A 1 186 ? -4.171 0.673 3.399 1.00 97.94 186 PHE A CA 1
ATOM 1483 C C . PHE A 1 186 ? -4.148 1.900 2.493 1.00 97.94 186 PHE A C 1
ATOM 1485 O O . PHE A 1 186 ? -5.188 2.524 2.259 1.00 97.94 186 PHE A O 1
ATOM 1492 N N . ARG A 1 187 ? -2.986 2.192 1.908 1.00 98.31 187 ARG A N 1
ATOM 1493 C CA . ARG A 1 187 ? -2.842 3.162 0.819 1.00 98.31 187 ARG A CA 1
ATOM 1494 C C . ARG A 1 187 ? -2.187 2.489 -0.380 1.00 98.31 187 ARG A C 1
ATOM 1496 O O . ARG A 1 187 ? -1.144 1.847 -0.276 1.00 98.31 187 ARG A O 1
ATOM 1503 N N . PHE A 1 188 ? -2.803 2.674 -1.541 1.00 97.69 188 PHE A N 1
ATOM 1504 C CA . PHE A 1 188 ? -2.363 2.125 -2.817 1.00 97.69 188 PHE A CA 1
ATOM 1505 C C . PHE A 1 188 ? -2.151 3.267 -3.820 1.00 97.69 188 PHE A C 1
ATOM 1507 O O . PHE A 1 188 ? -3.083 3.622 -4.552 1.00 97.69 188 PHE A O 1
ATOM 1514 N N . PRO A 1 189 ? -0.949 3.872 -3.861 1.00 97.38 189 PRO A N 1
ATOM 1515 C CA . PRO A 1 189 ? -0.598 4.856 -4.881 1.00 97.38 189 PRO A CA 1
ATOM 1516 C C . PRO A 1 189 ? -0.790 4.265 -6.282 1.00 97.38 189 PRO A C 1
ATOM 1518 O O . PRO A 1 189 ? -0.291 3.182 -6.587 1.00 97.38 189 PRO A O 1
ATOM 1521 N N . LEU A 1 190 ? -1.551 4.943 -7.137 1.00 96.94 190 LEU A N 1
ATOM 1522 C CA . LEU A 1 190 ? -1.882 4.422 -8.456 1.00 96.94 190 LEU A CA 1
ATOM 1523 C C . LEU A 1 190 ? -0.649 4.441 -9.360 1.00 96.94 190 LEU A C 1
ATOM 1525 O O . LEU A 1 190 ? 0.023 5.460 -9.514 1.00 96.94 190 LEU A O 1
ATOM 1529 N N . ARG A 1 191 ? -0.389 3.315 -10.025 1.00 95.75 191 ARG A N 1
ATOM 1530 C CA . ARG A 1 191 ? 0.744 3.138 -10.930 1.00 95.75 191 ARG A CA 1
ATOM 1531 C C . ARG A 1 191 ? 0.682 4.121 -12.102 1.00 95.75 191 ARG A C 1
ATOM 1533 O O . ARG A 1 191 ? -0.057 3.912 -13.073 1.00 95.75 191 ARG A O 1
ATOM 1540 N N . GLY A 1 192 ? 1.514 5.160 -12.027 1.00 91.69 192 GLY A N 1
ATOM 1541 C CA . GLY A 1 192 ? 1.678 6.179 -13.067 1.00 91.69 192 GLY A CA 1
ATOM 1542 C C . GLY A 1 192 ? 2.676 5.810 -14.175 1.00 91.69 192 GLY A C 1
ATOM 1543 O O . GLY A 1 192 ? 2.572 6.329 -15.294 1.00 91.69 192 GLY A O 1
ATOM 1544 N N . ALA A 1 193 ? 3.606 4.889 -13.902 1.00 91.50 193 ALA A N 1
ATOM 1545 C CA . ALA A 1 193 ? 4.672 4.444 -14.805 1.00 91.50 193 ALA A CA 1
ATOM 1546 C C . ALA A 1 193 ? 4.700 2.911 -14.953 1.00 91.50 193 ALA A C 1
ATOM 1548 O O . ALA A 1 193 ? 4.021 2.198 -14.231 1.00 91.50 193 ALA A O 1
ATOM 1549 N N . LEU A 1 194 ? 5.427 2.387 -15.940 1.00 93.06 194 LEU A N 1
ATOM 1550 C CA . LEU A 1 194 ? 5.547 0.937 -16.134 1.00 93.06 194 LEU A CA 1
ATOM 1551 C C . LEU A 1 194 ? 6.531 0.350 -15.115 1.00 93.06 194 LEU A C 1
ATOM 1553 O O . LEU A 1 194 ? 7.562 0.964 -14.862 1.00 93.06 194 LEU A O 1
ATOM 1557 N N . SER A 1 195 ? 6.268 -0.859 -14.616 1.00 94.12 195 SER A N 1
ATOM 1558 C CA . SER A 1 195 ? 7.158 -1.561 -13.681 1.00 94.12 195 SER A CA 1
ATOM 1559 C C . SER A 1 195 ? 7.330 -3.033 -14.066 1.00 94.12 195 SER A C 1
ATOM 1561 O O . SER A 1 195 ? 6.711 -3.525 -15.015 1.00 94.12 195 SER A O 1
ATOM 1563 N N . ASP A 1 196 ? 8.191 -3.764 -13.360 1.00 92.69 196 ASP A N 1
ATOM 1564 C CA . ASP A 1 196 ? 8.334 -5.218 -13.542 1.00 92.69 196 ASP A CA 1
ATOM 1565 C C . ASP A 1 196 ? 7.185 -6.053 -12.964 1.00 92.69 196 ASP A C 1
ATOM 1567 O O . ASP A 1 196 ? 7.051 -7.220 -13.338 1.00 92.69 196 ASP A O 1
ATOM 1571 N N . LEU A 1 197 ? 6.315 -5.455 -12.141 1.00 91.25 197 LEU A N 1
ATOM 1572 C CA . LEU A 1 197 ? 5.063 -6.081 -11.705 1.00 91.25 197 LEU A CA 1
ATOM 1573 C C . LEU A 1 197 ? 3.993 -5.982 -12.789 1.00 91.25 197 LEU A C 1
ATOM 1575 O O . LEU A 1 197 ? 3.287 -6.950 -13.059 1.00 91.25 197 LEU A O 1
ATOM 1579 N N . SER A 1 198 ? 3.872 -4.817 -13.433 1.00 90.56 198 SER A N 1
ATOM 1580 C CA . SER A 1 198 ? 2.850 -4.591 -14.452 1.00 90.56 198 SER A CA 1
ATOM 1581 C C . SER A 1 198 ? 3.269 -3.546 -15.478 1.00 90.56 198 SER A C 1
ATOM 1583 O O . SER A 1 198 ? 3.724 -2.446 -15.162 1.00 90.56 198 SER A O 1
ATOM 1585 N N . LYS A 1 199 ? 3.012 -3.859 -16.751 1.00 90.31 199 LYS A N 1
ATOM 1586 C CA . LYS A 1 199 ? 3.175 -2.929 -17.879 1.00 90.31 199 LYS A CA 1
ATOM 1587 C C . LYS A 1 199 ? 1.897 -2.115 -18.154 1.00 90.31 199 LYS A C 1
ATOM 1589 O O . LYS A 1 199 ? 1.724 -1.583 -19.248 1.00 90.31 199 LYS A O 1
ATOM 1594 N N . LYS A 1 200 ? 0.974 -2.024 -17.188 1.00 89.69 200 LYS A N 1
ATOM 1595 C CA . LYS A 1 200 ? -0.280 -1.263 -17.305 1.00 89.69 200 LYS A CA 1
ATOM 1596 C C . LYS A 1 200 ? -0.342 -0.170 -16.247 1.00 89.69 200 LYS A C 1
ATOM 1598 O O . LYS A 1 200 ? -0.246 -0.457 -15.060 1.00 89.69 200 LYS A O 1
ATOM 1603 N N . LYS A 1 201 ? -0.617 1.062 -16.675 1.00 93.25 201 LYS A N 1
ATOM 1604 C CA . LYS A 1 201 ? -0.980 2.149 -15.757 1.00 93.25 201 LYS A CA 1
ATOM 1605 C C . LYS A 1 201 ? -2.349 1.890 -15.121 1.00 93.25 201 LYS A C 1
ATOM 1607 O O . LYS A 1 201 ? -3.233 1.288 -15.758 1.00 93.25 201 LYS A O 1
ATOM 1612 N N . TYR A 1 202 ? -2.538 2.386 -13.902 1.00 94.06 202 TYR A N 1
ATOM 1613 C CA . TYR A 1 202 ? -3.828 2.377 -13.216 1.00 94.06 202 TYR A CA 1
ATOM 1614 C C . TYR A 1 202 ? -4.365 3.800 -13.104 1.00 94.06 202 TYR A C 1
ATOM 1616 O O . TYR A 1 202 ? -3.666 4.697 -12.650 1.00 94.06 202 TYR A O 1
ATOM 1624 N N . THR A 1 203 ? -5.590 4.028 -13.575 1.00 93.50 203 THR A N 1
ATOM 1625 C CA . THR A 1 203 ? -6.199 5.364 -13.607 1.00 93.50 203 THR A CA 1
ATOM 1626 C C . THR A 1 203 ? -7.333 5.453 -12.598 1.00 93.50 203 THR A C 1
ATOM 1628 O O . THR A 1 203 ? -7.958 4.443 -12.270 1.00 93.50 203 THR A O 1
ATOM 1631 N N . ALA A 1 204 ? -7.660 6.671 -12.163 1.00 94.38 204 ALA A N 1
ATOM 1632 C CA . ALA A 1 204 ? -8.837 6.926 -11.332 1.00 94.38 204 ALA A CA 1
ATOM 1633 C C . ALA A 1 204 ? -10.128 6.371 -11.972 1.00 94.38 204 ALA A C 1
ATOM 1635 O O . ALA A 1 204 ? -10.958 5.779 -11.290 1.00 94.38 204 ALA A O 1
ATOM 1636 N N . GLU A 1 205 ? -10.265 6.458 -13.301 1.00 94.38 205 GLU A N 1
ATOM 1637 C CA . GLU A 1 205 ? -11.401 5.881 -14.036 1.00 94.38 205 GLU A CA 1
ATOM 1638 C C . GLU A 1 205 ? -11.511 4.356 -13.855 1.00 94.38 205 GLU A C 1
ATOM 1640 O O . GLU A 1 205 ? -12.612 3.828 -13.693 1.00 94.38 205 GLU A O 1
ATOM 1645 N N . LYS A 1 206 ? -10.385 3.627 -13.847 1.00 93.50 206 LYS A N 1
ATOM 1646 C CA . LYS A 1 206 ? -10.398 2.183 -13.566 1.00 93.50 206 LYS A CA 1
ATOM 1647 C C . LYS A 1 206 ? -10.874 1.899 -12.145 1.00 93.50 206 LYS A C 1
ATOM 1649 O O . LYS A 1 206 ? -11.692 1.003 -11.964 1.00 93.50 206 LYS A O 1
ATOM 1654 N N . VAL A 1 207 ? -10.432 2.687 -11.164 1.00 94.31 207 VAL A N 1
ATOM 1655 C CA . VAL A 1 207 ? -10.895 2.556 -9.773 1.00 94.31 207 VAL A CA 1
ATOM 1656 C C . VAL A 1 207 ? -12.400 2.830 -9.667 1.00 94.31 207 VAL A C 1
ATOM 1658 O O . VAL A 1 207 ? -13.115 2.059 -9.033 1.00 94.31 207 VAL A O 1
ATOM 1661 N N . HIS A 1 208 ? -12.925 3.845 -10.361 1.00 93.69 208 HIS A N 1
ATOM 1662 C CA . HIS A 1 208 ? -14.373 4.075 -10.429 1.00 93.69 208 HIS A CA 1
ATOM 1663 C C . HIS A 1 208 ? -15.130 2.868 -11.000 1.00 93.69 208 HIS A C 1
ATOM 1665 O O . HIS A 1 208 ? -16.150 2.468 -10.440 1.00 93.69 208 HIS A O 1
ATOM 1671 N N . LYS A 1 209 ? -14.603 2.220 -12.048 1.00 92.44 209 LYS A N 1
ATOM 1672 C CA . LYS A 1 209 ? -15.186 0.976 -12.583 1.00 92.44 209 LYS A CA 1
ATOM 1673 C C . LYS A 1 209 ? -15.166 -0.164 -11.561 1.00 92.44 209 LYS A C 1
ATOM 1675 O O . LYS A 1 209 ? -16.107 -0.958 -11.544 1.00 92.44 209 LYS A O 1
ATOM 1680 N N . LEU A 1 210 ? -14.147 -0.247 -10.697 1.00 91.94 210 LEU A N 1
ATOM 1681 C CA . LEU A 1 210 ? -14.140 -1.201 -9.582 1.00 91.94 210 LEU A CA 1
ATOM 1682 C C . LEU A 1 210 ? -15.264 -0.902 -8.582 1.00 91.94 210 LEU A C 1
ATOM 1684 O O . LEU A 1 210 ? -15.983 -1.822 -8.192 1.00 91.94 210 LEU A O 1
ATOM 1688 N N . PHE A 1 211 ? -15.459 0.367 -8.207 1.00 92.50 211 PHE A N 1
ATOM 1689 C CA . PHE A 1 211 ? -16.559 0.766 -7.321 1.00 92.50 211 PHE A CA 1
ATOM 1690 C C . PHE A 1 211 ? -17.931 0.457 -7.926 1.00 92.50 211 PHE A C 1
ATOM 1692 O O . PHE A 1 211 ? -18.806 -0.060 -7.231 1.00 92.50 211 PHE A O 1
ATOM 1699 N N . ASP A 1 212 ? -18.122 0.706 -9.220 1.00 90.81 212 ASP A N 1
ATOM 1700 C CA . ASP A 1 212 ? -19.367 0.362 -9.910 1.00 90.81 212 ASP A CA 1
ATOM 1701 C C . ASP A 1 212 ? -19.601 -1.151 -9.944 1.00 90.81 212 ASP A C 1
ATOM 1703 O O . ASP A 1 212 ? -20.722 -1.617 -9.725 1.00 90.81 212 ASP A O 1
ATOM 1707 N N . ALA A 1 213 ? -18.548 -1.937 -10.185 1.00 87.81 213 ALA A N 1
ATOM 1708 C CA . ALA A 1 213 ? -18.624 -3.394 -10.165 1.00 87.81 213 ALA A CA 1
ATOM 1709 C C . ALA A 1 213 ? -18.981 -3.936 -8.771 1.00 87.81 213 ALA A C 1
ATOM 1711 O O . ALA A 1 213 ? -19.758 -4.890 -8.678 1.00 87.81 213 ALA A O 1
ATOM 1712 N N . LEU A 1 214 ? -18.456 -3.316 -7.708 1.00 85.62 214 LEU A N 1
ATOM 1713 C CA . LEU A 1 214 ? -18.783 -3.651 -6.322 1.00 85.62 214 LEU A CA 1
ATOM 1714 C C . LEU A 1 214 ? -20.253 -3.333 -6.004 1.00 85.62 214 LEU A C 1
ATOM 1716 O O . LEU A 1 214 ? -20.956 -4.183 -5.473 1.00 85.62 214 LEU A O 1
ATOM 1720 N N . LYS A 1 215 ? -20.756 -2.159 -6.408 1.00 84.50 215 LYS A N 1
ATOM 1721 C CA . LYS A 1 215 ? -22.159 -1.752 -6.182 1.00 84.50 215 LYS A CA 1
ATOM 1722 C C . LYS A 1 215 ? -23.175 -2.618 -6.932 1.00 84.50 215 LYS A C 1
ATOM 1724 O O . LYS A 1 215 ? -24.266 -2.862 -6.429 1.00 84.50 215 LYS A O 1
ATOM 1729 N N . ARG A 1 216 ? -22.845 -3.064 -8.150 1.00 76.50 216 ARG A N 1
ATOM 1730 C CA . ARG A 1 216 ? -23.753 -3.859 -9.005 1.00 76.50 216 ARG A CA 1
ATOM 1731 C C . ARG A 1 216 ? -23.923 -5.305 -8.547 1.00 76.50 216 ARG A C 1
ATOM 1733 O O . ARG A 1 216 ? -24.887 -5.950 -8.951 1.00 76.50 216 ARG A O 1
ATOM 1740 N N . LYS A 1 217 ? -22.994 -5.830 -7.748 1.00 62.50 217 LYS A N 1
ATOM 1741 C CA . LYS A 1 217 ? -23.089 -7.164 -7.156 1.00 62.50 217 LYS A CA 1
ATOM 1742 C C . LYS A 1 217 ? -23.332 -6.990 -5.658 1.00 62.50 217 LYS A C 1
ATOM 1744 O O . LYS A 1 217 ? -22.342 -6.894 -4.936 1.00 62.50 217 LYS A O 1
ATOM 1749 N N . PRO A 1 218 ? -24.593 -6.935 -5.180 1.00 50.66 218 PRO A N 1
ATOM 1750 C CA . PRO A 1 218 ? -24.833 -7.008 -3.745 1.00 50.66 218 PRO A CA 1
ATOM 1751 C C . PRO A 1 218 ? -24.086 -8.231 -3.211 1.00 50.66 218 PRO A C 1
ATOM 1753 O O . PRO A 1 218 ? -24.174 -9.318 -3.788 1.00 50.66 218 PRO A O 1
ATOM 1756 N N . LEU A 1 219 ? -23.272 -8.013 -2.179 1.00 52.16 219 LEU A N 1
ATOM 1757 C CA . LEU A 1 219 ? -22.549 -9.066 -1.483 1.00 52.16 219 LEU A CA 1
ATOM 1758 C C . LEU A 1 219 ? -23.599 -9.975 -0.843 1.00 52.16 219 LEU A C 1
ATOM 1760 O O . LEU A 1 219 ? -24.071 -9.724 0.259 1.00 52.16 219 LEU A O 1
ATOM 1764 N N . SER A 1 220 ? -24.024 -11.009 -1.564 1.00 42.66 220 SER A N 1
ATOM 1765 C CA . SER A 1 220 ? -24.763 -12.122 -0.987 1.00 42.66 220 SER A CA 1
ATOM 1766 C C . SER A 1 220 ? -23.771 -12.962 -0.185 1.00 42.66 220 SER A C 1
ATOM 1768 O O . SER A 1 220 ? -23.360 -14.033 -0.627 1.00 42.66 220 SER A O 1
ATOM 1770 N N . PHE A 1 221 ? -23.327 -12.441 0.957 1.00 40.81 221 PHE A N 1
ATOM 1771 C CA . PHE A 1 221 ? -22.760 -13.280 1.998 1.00 40.81 221 PHE A CA 1
ATOM 1772 C C . PHE A 1 221 ? -23.934 -14.034 2.613 1.00 40.81 221 PHE A C 1
ATOM 1774 O O . PHE A 1 221 ? -24.781 -13.459 3.297 1.00 40.81 221 PHE A O 1
ATOM 1781 N N . PHE A 1 222 ? -24.033 -15.323 2.293 1.00 32.28 222 PHE A N 1
ATOM 1782 C CA . PHE A 1 222 ? -24.796 -16.240 3.121 1.00 32.28 222 PHE A CA 1
ATOM 1783 C C . PHE A 1 222 ? -24.067 -16.307 4.461 1.00 32.28 222 PHE A C 1
ATOM 1785 O O . PHE A 1 222 ? -23.023 -16.939 4.570 1.00 32.28 222 PHE A O 1
ATOM 1792 N N . CYS A 1 223 ? -24.606 -15.612 5.456 1.00 33.44 223 CYS A N 1
ATOM 1793 C CA . CYS A 1 223 ? -24.385 -15.985 6.839 1.00 33.44 223 CYS A CA 1
ATOM 1794 C C . CYS A 1 223 ? -25.208 -17.263 7.050 1.00 33.44 223 CYS A C 1
ATOM 1796 O O . CYS A 1 223 ? -26.442 -17.217 7.009 1.00 33.44 223 CYS A O 1
ATOM 1798 N N . SER A 1 224 ? -24.529 -18.403 7.142 1.00 33.56 224 SER A N 1
ATOM 1799 C CA . SER A 1 224 ? -25.102 -19.686 7.557 1.00 33.56 224 SER A CA 1
ATOM 1800 C C . SER A 1 224 ? -24.362 -20.181 8.778 1.00 33.56 224 SER A C 1
ATOM 1802 O O . SER A 1 224 ? -23.115 -20.216 8.675 1.00 33.56 224 SER A O 1
#

pLDDT: mean 86.15, std 15.76, range [32.28, 98.44]

Sequence (224 aa):
MCTGESYGQKQPPLTDILRSILERYPDGGQILKEIIQNADDAGASKVSFLLDSRPSFYGEDSLCAPSLAQFQGPALYAQNDALFEDSDWENLERLMRSSKKDDPLKVGRFGIGFNSVYHMTDLPSIVSGNHIAFLDPHETHFERKETGRRFSLEDQLLDEWPDQFKPYEDVLDCKISTQFYNGTLFRFPLRGALSDLSKKKYTAEKVHKLFDALKRKPLSFFCS

InterPro domains:
  IPR036890 Histidine kinase/HSP90-like ATPase superfamily [SSF55874] (21-212)
  IPR052972 Sacsin chaperone regulator [PTHR15600] (4-215)
  IPR058210 Sacsin/Nov domain [PF25794] (12-217)

Radius of gyration: 18.02 Å; chains: 1; bounding box: 67×42×36 Å